Protein AF-0000000080199395 (afdb_homodimer)

Organism: NCBI:txid67003

Sequence (240 aa):
MKTNFYFTTREKTPEIRAFLQQAFVERMKSNNPFSQEVSFILMTLLYSGSNHPHLVLADMLLNMSAEERLATHNWWVYQNANELIQVSMSIAIASGKLAFPLFPGKQMDTQNRCLIEDAMMKTNFYFTTREKTPEIRAFLQQAFVERMKSNNPFSQEVSFILMTLLYSGSNHPHLVLADMLLNMSAEERLATHNWWVYQNANELIQVSMSIAIASGKLAFPLFPGKQMDTQNRCLIEDAM

Radius of gyration: 19.0 Å; Cα contacts (8 Å, |Δi|>4): 221; chains: 2; bounding box: 38×52×47 Å

Foldseek 3Di:
DPPPPPCPPPPCVVVVLVVVVVVQLVQCPDPHHDDQQVQLLNQLVRPPPDPCSVVVSVVCVVPHDPVRSQVVQQVVQLVQDDPVLVVLVVVLVVVVFQPHRQHHDPSCVVVSNVSSVVRD/DPPPPPVPDPVCVVVVLVVVVVVQLVQCPDPHHDDQVVQLLNQLVRPVPDPCSVVVSVCCVVPHDPQRSQVVQQVVQLVQDDPVLVVLVVVLVVVVFQPHHQHHDPSCVVVSNVSSVVRD

Solvent-accessible surface area (backbone atoms only —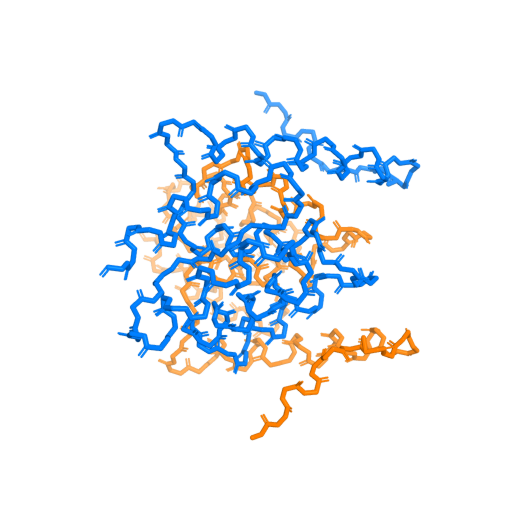 not comparable to full-atom values): 13895 Å² total; per-residue (Å²): 132,81,79,70,57,77,68,76,50,79,92,41,52,70,58,48,50,51,51,52,52,50,53,50,52,53,39,60,72,44,98,69,47,71,54,60,68,56,45,47,52,45,46,43,45,71,62,43,93,53,97,50,30,35,59,50,49,43,50,43,66,74,73,39,53,75,66,54,47,40,52,53,48,34,49,54,38,45,74,72,45,55,69,68,56,36,54,48,44,51,54,15,50,76,66,72,35,68,86,69,60,60,56,74,62,78,88,28,47,67,60,36,48,53,54,38,59,72,30,96,133,82,81,68,61,75,74,73,63,79,95,40,51,70,58,49,48,51,51,52,52,50,54,49,52,56,39,59,71,44,97,69,48,71,55,62,67,58,45,50,51,46,45,40,47,74,64,63,82,56,96,50,30,34,58,49,49,46,51,43,66,73,73,40,53,75,67,55,48,42,53,54,47,33,50,54,34,44,74,72,46,56,70,68,56,37,57,50,41,52,58,16,50,76,63,73,36,70,87,62,61,54,55,76,58,80,91,29,45,66,60,36,48,52,54,37,59,72,32,97

pLDDT: mean 82.47, std 14.99, range [23.72, 95.38]

Secondary structure (DSSP, 8-state):
-----S---STTHHHHHHHHHHHHHHHHHSSSPPPHHHHHHHHHHHH-SSS-HHHHHHHHHHHS-HHHHHHHHHHHHHHHS-HHHHHHHHHHHHTT---S----SGGGHHHHHHHHHHT-/-----S---GGGHHHHHHHHHHHHHHHHHSSSPPPHHHHHHHHHHHHS--S-HHHHHHHHHHH--HHHHHHHHHHHHHHHS-HH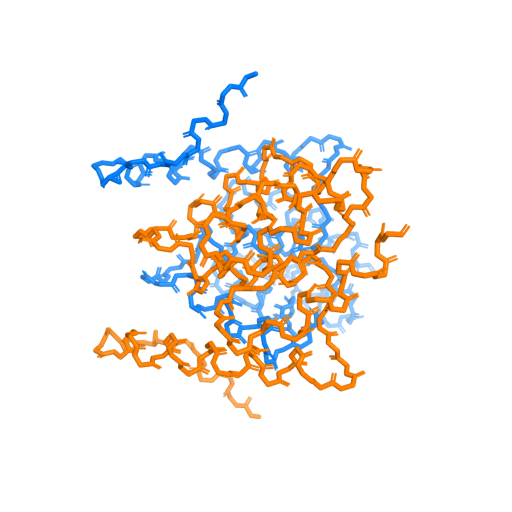HHHHHHHHHHTT---S----SGGGHHHHHHHHHHH-

Structure (mmCIF, N/CA/C/O backbone):
data_AF-0000000080199395-model_v1
#
loop_
_entity.id
_entity.type
_entity.pdbx_description
1 polymer 'Uncharacterized protein'
#
loop_
_atom_site.group_PDB
_atom_site.id
_atom_site.type_symbol
_atom_site.label_atom_id
_atom_site.label_alt_id
_atom_site.label_comp_id
_atom_site.label_asym_id
_atom_site.label_entity_id
_atom_site.label_seq_id
_atom_site.pdbx_PDB_ins_code
_atom_site.Cartn_x
_atom_site.Cartn_y
_atom_site.Cartn_z
_atom_site.occupancy
_atom_site.B_iso_or_equiv
_atom_site.auth_seq_id
_atom_site.auth_comp_id
_atom_site.auth_asym_id
_atom_site.auth_atom_id
_atom_site.pdbx_PDB_model_num
ATOM 1 N N . MET A 1 1 ? 5.234 -1.557 23.453 1 23.72 1 MET A N 1
ATOM 2 C CA . MET A 1 1 ? 6.266 -1.983 22.5 1 23.72 1 MET A CA 1
ATOM 3 C C . MET A 1 1 ? 6.609 -0.861 21.531 1 23.72 1 MET A C 1
ATOM 5 O O . MET A 1 1 ? 5.723 -0.29 20.891 1 23.72 1 MET A O 1
ATOM 9 N N . LYS A 1 2 ? 7.727 -0.125 21.688 1 32 2 LYS A N 1
ATOM 10 C CA . LYS A 1 2 ? 8.305 0.922 20.844 1 32 2 LYS A CA 1
ATOM 11 C C . LYS A 1 2 ? 8.32 0.504 19.375 1 32 2 LYS A C 1
ATOM 13 O O . LYS A 1 2 ? 8.859 -0.549 19.031 1 32 2 LYS A O 1
ATOM 18 N N . THR A 1 3 ? 7.434 0.83 18.578 1 33.72 3 THR A N 1
ATOM 19 C CA . THR A 1 3 ? 7.426 0.594 17.141 1 33.72 3 THR A CA 1
ATOM 20 C C . THR A 1 3 ? 8.781 0.946 16.531 1 33.72 3 THR A C 1
ATOM 22 O O . THR A 1 3 ? 9.164 2.117 16.5 1 33.72 3 THR A O 1
ATOM 25 N N . ASN A 1 4 ? 9.781 0.177 16.75 1 37.16 4 ASN A N 1
ATOM 26 C CA . ASN A 1 4 ? 11.125 0.172 16.172 1 37.16 4 ASN A CA 1
ATOM 27 C C . ASN A 1 4 ? 11.102 0.558 14.695 1 37.16 4 ASN A C 1
ATOM 29 O O . ASN A 1 4 ? 11.977 0.151 13.93 1 37.16 4 ASN A O 1
ATOM 33 N N . PHE A 1 5 ? 10.023 0.834 14.258 1 39.38 5 PHE A N 1
ATOM 34 C CA . PHE A 1 5 ? 9.922 0.679 12.812 1 39.38 5 PHE A CA 1
ATOM 35 C C . PHE A 1 5 ? 10.938 1.561 12.094 1 39.38 5 PHE A C 1
ATOM 37 O O . PHE A 1 5 ? 10.961 1.609 10.859 1 39.38 5 PHE A O 1
ATOM 44 N N . TYR A 1 6 ? 11.188 2.795 12.648 1 42.22 6 TYR A N 1
ATOM 45 C CA . TYR A 1 6 ? 11.883 3.539 11.602 1 42.22 6 TYR A CA 1
ATOM 46 C C . TYR A 1 6 ? 13.156 2.816 11.18 1 42.22 6 TYR A C 1
ATOM 48 O O . TYR A 1 6 ? 14.07 2.623 11.984 1 42.22 6 TYR A O 1
ATOM 56 N N . PHE A 1 7 ? 12.891 1.896 10.375 1 41.03 7 PHE A N 1
ATOM 57 C CA . PHE A 1 7 ? 13.961 1.118 9.766 1 41.03 7 PHE A CA 1
ATOM 58 C C . PHE A 1 7 ? 15.164 2.004 9.461 1 41.03 7 PHE A C 1
ATOM 60 O O . PHE A 1 7 ? 15.055 2.959 8.688 1 41.03 7 PHE A O 1
ATOM 67 N N . THR A 1 8 ? 15.883 2.477 10.344 1 42.28 8 THR A N 1
ATOM 68 C CA . THR A 1 8 ? 17.172 3.043 9.977 1 42.28 8 THR A CA 1
ATOM 69 C C . THR A 1 8 ? 17.938 2.096 9.055 1 42.28 8 THR A C 1
ATOM 71 O O . THR A 1 8 ? 19.172 2.164 8.969 1 42.28 8 THR A O 1
ATOM 74 N N . THR A 1 9 ? 17.484 1.226 8.367 1 42 9 THR A N 1
ATOM 75 C CA . THR A 1 9 ? 18.297 0.113 7.883 1 42 9 THR A CA 1
ATOM 76 C C . THR A 1 9 ? 19.125 0.535 6.676 1 42 9 THR A C 1
ATOM 78 O O . THR A 1 9 ? 18.625 0.536 5.547 1 42 9 THR A O 1
ATOM 81 N N . ARG A 1 10 ? 19.891 1.493 6.316 1 45.84 10 ARG A N 1
ATOM 82 C CA . ARG A 1 10 ? 20.516 1.305 5.016 1 45.84 10 ARG A CA 1
ATOM 83 C C . ARG A 1 10 ? 20.906 -0.154 4.801 1 45.84 10 ARG A C 1
ATOM 85 O O . ARG A 1 10 ? 20.719 -0.699 3.713 1 45.84 10 ARG A O 1
ATOM 92 N N . GLU A 1 11 ? 21.797 -0.815 5.699 1 52.16 11 GLU A N 1
ATOM 93 C CA . GLU A 1 11 ? 22.656 -1.981 5.504 1 52.16 11 GLU A CA 1
ATOM 94 C C . GLU A 1 11 ? 21.844 -3.275 5.566 1 52.16 11 GLU A C 1
ATOM 96 O O . GLU A 1 11 ? 22.281 -4.309 5.055 1 52.16 11 GLU A O 1
ATOM 101 N N . LYS A 1 12 ? 20.469 -3.174 5.84 1 66.56 12 LYS A N 1
ATOM 102 C CA . LYS A 1 12 ? 19.859 -4.48 6.062 1 66.56 12 LYS A CA 1
ATOM 103 C C . LYS A 1 12 ? 18.531 -4.602 5.32 1 66.56 12 LYS A C 1
ATOM 105 O O . LYS A 1 12 ? 17.609 -5.281 5.785 1 66.56 12 LYS A O 1
ATOM 110 N N . THR A 1 13 ? 18.562 -4.016 4.062 1 84.19 13 THR A N 1
ATOM 111 C CA . THR A 1 13 ? 17.328 -3.951 3.301 1 84.19 13 THR A CA 1
ATOM 112 C C . THR A 1 13 ? 16.938 -5.336 2.789 1 84.19 13 THR A C 1
ATOM 114 O O . THR A 1 13 ? 15.781 -5.75 2.93 1 84.19 13 THR A O 1
ATOM 117 N N . PRO A 1 14 ? 17.953 -6.121 2.281 1 85.56 14 PRO A N 1
ATOM 118 C CA . PRO A 1 14 ? 17.562 -7.457 1.83 1 85.56 14 PRO A CA 1
ATOM 119 C C . PRO A 1 14 ? 17.094 -8.352 2.977 1 85.56 14 PRO A C 1
ATOM 121 O O . PRO A 1 14 ? 16.172 -9.148 2.811 1 85.56 14 PRO A O 1
ATOM 124 N N . GLU A 1 15 ? 17.734 -8.219 4.059 1 89.19 15 GLU A N 1
ATOM 125 C CA . GLU A 1 15 ? 17.359 -9.016 5.223 1 89.19 15 GLU A CA 1
ATOM 126 C C . GLU A 1 15 ? 15.992 -8.617 5.758 1 89.19 15 GLU A C 1
ATOM 128 O O . GLU A 1 15 ? 15.188 -9.484 6.121 1 89.19 15 GLU A O 1
ATOM 133 N N . ILE A 1 16 ? 15.781 -7.359 5.773 1 91.25 16 ILE A N 1
ATOM 134 C CA . ILE A 1 16 ? 14.492 -6.867 6.246 1 91.25 16 ILE A CA 1
ATOM 135 C C . ILE A 1 16 ? 13.383 -7.332 5.305 1 91.25 16 ILE A C 1
ATOM 137 O O . ILE A 1 16 ? 12.328 -7.789 5.75 1 91.25 16 ILE A O 1
ATOM 141 N N . ARG A 1 17 ? 13.672 -7.227 4.129 1 92.38 17 ARG A N 1
ATOM 142 C CA . ARG A 1 17 ? 12.695 -7.676 3.145 1 92.38 17 ARG A CA 1
ATOM 143 C C . ARG A 1 17 ? 12.391 -9.164 3.312 1 92.38 17 ARG A C 1
ATOM 145 O O . ARG A 1 17 ? 11.227 -9.57 3.303 1 92.38 17 ARG A O 1
ATOM 152 N N . ALA A 1 18 ? 13.406 -9.953 3.461 1 91.25 18 ALA A N 1
ATOM 153 C CA . ALA A 1 18 ? 13.219 -11.391 3.639 1 91.25 18 ALA A CA 1
ATOM 154 C C . ALA A 1 18 ? 12.406 -11.688 4.891 1 91.25 18 ALA A C 1
ATOM 156 O O . ALA A 1 18 ? 11.539 -12.57 4.883 1 91.25 18 ALA A O 1
ATOM 157 N N . PHE A 1 19 ? 12.703 -10.969 5.844 1 93.38 19 PHE A N 1
ATOM 158 C CA . PHE A 1 19 ? 11.977 -11.125 7.098 1 93.38 19 PHE A CA 1
ATOM 159 C C . PHE A 1 19 ? 10.5 -10.805 6.918 1 93.38 19 PHE A C 1
ATOM 161 O O . PHE A 1 19 ? 9.633 -11.547 7.371 1 93.38 19 PHE A O 1
ATOM 168 N N . LEU A 1 20 ? 10.211 -9.742 6.273 1 94.19 20 LEU A N 1
ATOM 169 C CA . LEU A 1 20 ? 8.828 -9.328 6.047 1 94.19 20 LEU A CA 1
ATOM 170 C C . LEU A 1 20 ? 8.117 -10.305 5.117 1 94.19 20 LEU A C 1
ATOM 172 O O . LEU A 1 20 ? 6.934 -10.594 5.312 1 94.19 20 LEU A O 1
ATOM 176 N N . GLN A 1 21 ? 8.82 -10.828 4.121 1 92.75 21 GLN A N 1
ATOM 177 C CA . GLN A 1 21 ? 8.25 -11.844 3.238 1 92.75 21 GLN A CA 1
ATOM 178 C C . GLN A 1 21 ? 7.855 -13.094 4.02 1 92.75 21 GLN A C 1
ATOM 180 O O . GLN A 1 21 ? 6.773 -13.641 3.814 1 92.75 21 GLN A O 1
ATOM 185 N N . GLN A 1 22 ? 8.656 -13.469 4.926 1 92.69 22 GLN A N 1
ATOM 186 C CA . GLN A 1 22 ? 8.359 -14.641 5.75 1 92.69 22 GLN A CA 1
ATOM 187 C C . GLN A 1 22 ? 7.148 -14.383 6.645 1 92.69 22 GLN A C 1
ATOM 189 O O . GLN A 1 22 ? 6.281 -15.25 6.781 1 92.69 22 GLN A O 1
ATOM 194 N N . ALA A 1 23 ? 7.082 -13.266 7.203 1 93.62 23 ALA A N 1
ATOM 195 C CA . ALA A 1 23 ? 5.945 -12.898 8.047 1 93.62 23 ALA A CA 1
ATOM 196 C C . ALA A 1 23 ? 4.645 -12.906 7.246 1 93.62 23 ALA A C 1
ATOM 198 O O . ALA A 1 23 ? 3.607 -13.359 7.738 1 93.62 23 ALA A O 1
ATOM 199 N N . PHE A 1 24 ? 4.699 -12.445 6.047 1 93.44 24 PHE A N 1
ATOM 200 C CA . PHE A 1 24 ? 3.539 -12.422 5.164 1 93.44 24 PHE A CA 1
ATOM 201 C C . PHE A 1 24 ? 3.07 -13.836 4.848 1 93.44 24 PHE A C 1
ATOM 203 O O . PHE A 1 24 ? 1.879 -14.133 4.949 1 93.44 24 PHE A O 1
ATOM 210 N N . VAL A 1 25 ? 4.004 -14.656 4.504 1 92.19 25 VAL A N 1
ATOM 211 C CA . VAL A 1 25 ? 3.688 -16.047 4.172 1 92.19 25 VAL A CA 1
ATOM 212 C C . VAL A 1 25 ? 3.041 -16.719 5.375 1 92.19 25 VAL A C 1
ATOM 214 O O . VAL A 1 25 ? 2.02 -17.406 5.238 1 92.19 25 VAL A O 1
ATOM 217 N N . GLU A 1 26 ? 3.58 -16.547 6.48 1 92.12 26 GLU A N 1
ATOM 218 C CA . GLU A 1 26 ? 3.053 -17.156 7.695 1 92.12 26 GLU A CA 1
ATOM 219 C C . GLU A 1 26 ? 1.641 -16.672 7.996 1 92.12 26 GLU A C 1
ATOM 221 O O . GLU A 1 26 ? 0.77 -17.453 8.375 1 92.12 26 GLU A O 1
ATOM 226 N N . ARG A 1 27 ? 1.431 -15.414 7.773 1 92.5 27 ARG A N 1
ATOM 227 C CA . ARG A 1 27 ? 0.105 -14.836 7.984 1 92.5 27 ARG A CA 1
ATOM 228 C C . ARG A 1 27 ? -0.907 -15.43 7.008 1 92.5 27 ARG A C 1
ATOM 230 O O . ARG A 1 27 ? -2.041 -15.727 7.387 1 92.5 27 ARG A O 1
ATOM 237 N N . MET A 1 28 ? -0.526 -15.633 5.742 1 89.12 28 MET A N 1
ATOM 238 C CA . MET A 1 28 ? -1.435 -16.125 4.711 1 89.12 28 MET A CA 1
ATOM 239 C C . MET A 1 28 ? -1.762 -17.594 4.93 1 89.12 28 MET A C 1
ATOM 241 O O . MET A 1 28 ? -2.826 -18.062 4.523 1 89.12 28 MET A O 1
ATOM 245 N N . LYS A 1 29 ? -0.91 -18.281 5.613 1 88.06 29 LYS A N 1
ATOM 246 C CA . LYS A 1 29 ? -1.115 -19.688 5.906 1 88.06 29 LYS A CA 1
ATOM 247 C C . LYS A 1 29 ? -1.938 -19.875 7.176 1 88.06 29 LYS A C 1
ATOM 249 O O . LYS A 1 29 ? -2.438 -20.969 7.445 1 88.06 29 LYS A O 1
ATOM 254 N N . SER A 1 30 ? -2.068 -18.812 7.879 1 88.06 30 SER A N 1
ATOM 255 C CA . SER A 1 30 ? -2.793 -18.906 9.141 1 88.06 30 SER A CA 1
ATOM 256 C C . SER A 1 30 ? -4.301 -18.891 8.922 1 88.06 30 SER A C 1
ATOM 258 O O . SER A 1 30 ? -4.762 -18.828 7.777 1 88.06 30 SER A O 1
ATOM 260 N N . ASN A 1 31 ? -5.129 -18.922 10.086 1 89.56 31 ASN A N 1
ATOM 261 C CA . ASN A 1 31 ? -6.586 -18.953 10.031 1 89.56 31 ASN A CA 1
ATOM 262 C C . ASN A 1 31 ? -7.164 -17.547 9.875 1 89.56 31 ASN A C 1
ATOM 264 O O . ASN A 1 31 ? -8.383 -17.391 9.781 1 89.56 31 ASN A O 1
ATOM 268 N N . ASN A 1 32 ? -6.352 -16.594 9.844 1 89.31 32 ASN A N 1
ATOM 269 C CA . ASN A 1 32 ? -6.797 -15.211 9.703 1 89.31 32 ASN A CA 1
ATOM 270 C C . ASN A 1 32 ? -5.977 -14.461 8.656 1 89.31 32 ASN A C 1
ATOM 272 O O . ASN A 1 32 ? -5.227 -13.547 8.992 1 89.31 32 ASN A O 1
ATOM 276 N N . PRO A 1 33 ? -6.152 -14.844 7.453 1 88.81 33 PRO A N 1
ATOM 277 C CA . PRO A 1 33 ? -5.371 -14.188 6.402 1 88.81 33 PRO A CA 1
ATOM 278 C C . PRO A 1 33 ? -5.781 -12.734 6.18 1 88.81 33 PRO A C 1
ATOM 280 O O . PRO A 1 33 ? -6.82 -12.297 6.684 1 88.81 33 PRO A O 1
ATOM 283 N N . PHE A 1 34 ? -4.926 -11.977 5.477 1 90.56 34 PHE A N 1
ATOM 284 C CA . PHE A 1 34 ? -5.234 -10.594 5.125 1 90.56 34 PHE A CA 1
ATOM 285 C C . PHE A 1 34 ? -6.371 -10.531 4.109 1 90.56 34 PHE A C 1
ATOM 287 O O . PHE A 1 34 ? -6.605 -11.492 3.379 1 90.56 34 PHE A O 1
ATOM 294 N N . SER A 1 35 ? -7.027 -9.391 4.125 1 88 35 SER A N 1
ATOM 295 C CA . SER A 1 35 ? -7.996 -9.133 3.062 1 88 35 SER A CA 1
ATOM 296 C C . SER A 1 35 ? -7.328 -9.141 1.691 1 88 35 SER A C 1
ATOM 298 O O . SER A 1 35 ? -6.105 -9.023 1.591 1 88 35 SER A O 1
ATOM 300 N N . GLN A 1 36 ? -8.133 -9.188 0.634 1 86.31 36 GLN A N 1
ATOM 301 C CA . GLN A 1 36 ? -7.641 -9.211 -0.741 1 86.31 36 GLN A CA 1
ATOM 302 C C . GLN A 1 36 ? -6.82 -7.961 -1.053 1 86.31 36 GLN A C 1
ATOM 304 O O . GLN A 1 36 ? -5.738 -8.055 -1.635 1 86.31 36 GLN A O 1
ATOM 309 N N . GLU A 1 37 ? -7.273 -6.848 -0.624 1 89 37 GLU A N 1
ATOM 310 C CA . GLU A 1 37 ? -6.613 -5.582 -0.929 1 89 37 GLU A CA 1
ATOM 311 C C . GLU A 1 37 ? -5.27 -5.473 -0.217 1 89 37 GLU A C 1
ATOM 313 O O . GLU A 1 37 ? -4.266 -5.094 -0.827 1 89 37 GLU A O 1
ATOM 318 N N . VAL A 1 38 ? -5.266 -5.914 1.017 1 91.69 38 VAL A N 1
ATOM 319 C CA . VAL A 1 38 ? -4.02 -5.852 1.769 1 91.69 38 VAL A CA 1
ATOM 320 C C . VAL A 1 38 ? -3.02 -6.855 1.197 1 91.69 38 VAL A C 1
ATOM 322 O O . VAL A 1 38 ? -1.827 -6.559 1.086 1 91.69 38 VAL A O 1
ATOM 325 N N . SER A 1 39 ? -3.535 -7.996 0.824 1 91.81 39 SER A N 1
ATOM 326 C CA . SER A 1 39 ? -2.682 -9 0.195 1 91.81 39 SER A CA 1
ATOM 327 C C . SER A 1 39 ? -2.066 -8.469 -1.097 1 91.81 39 SER A C 1
ATOM 329 O O . SER A 1 39 ? -0.861 -8.609 -1.317 1 91.81 39 SER A O 1
ATOM 331 N N . PHE A 1 40 ? -2.891 -7.871 -1.915 1 91.44 40 PHE A N 1
ATOM 332 C CA . PHE A 1 40 ? -2.43 -7.266 -3.16 1 91.44 40 PHE A CA 1
ATOM 333 C C . PHE A 1 40 ? -1.331 -6.242 -2.891 1 91.44 40 PHE A C 1
ATOM 335 O O . PHE A 1 40 ? -0.285 -6.262 -3.541 1 91.44 40 PHE A O 1
ATOM 342 N N . ILE A 1 41 ? -1.479 -5.398 -1.943 1 95.06 41 ILE A N 1
ATOM 343 C CA . ILE A 1 41 ? -0.537 -4.34 -1.605 1 95.06 41 ILE A CA 1
ATOM 344 C C . ILE A 1 41 ? 0.784 -4.949 -1.143 1 95.06 41 ILE A C 1
ATOM 346 O O . ILE A 1 41 ? 1.849 -4.609 -1.666 1 95.06 41 ILE A O 1
ATOM 350 N N . LEU A 1 42 ? 0.743 -5.895 -0.252 1 94.5 42 LEU A N 1
ATOM 351 C CA . LEU A 1 42 ? 1.941 -6.504 0.312 1 94.5 42 LEU A CA 1
ATOM 352 C C . LEU A 1 42 ? 2.709 -7.281 -0.752 1 94.5 42 LEU A C 1
ATOM 354 O O . LEU A 1 42 ? 3.941 -7.242 -0.789 1 94.5 42 LEU A O 1
ATOM 358 N N . MET A 1 43 ? 2.025 -7.906 -1.613 1 92.31 43 MET A N 1
ATOM 359 C CA . MET A 1 43 ? 2.674 -8.625 -2.705 1 92.31 43 MET A CA 1
ATOM 360 C C . MET A 1 43 ? 3.424 -7.668 -3.621 1 92.31 43 MET A C 1
ATOM 362 O O . MET A 1 43 ? 4.562 -7.934 -4.012 1 92.31 43 MET A O 1
ATOM 366 N N . THR A 1 44 ? 2.809 -6.566 -3.9 1 92.06 44 THR A N 1
ATOM 367 C CA . THR A 1 44 ? 3.432 -5.566 -4.762 1 92.06 44 THR A CA 1
ATOM 368 C C . THR A 1 44 ? 4.664 -4.969 -4.094 1 92.06 44 THR A C 1
ATOM 370 O O . THR A 1 44 ? 5.699 -4.785 -4.738 1 92.06 44 THR A O 1
ATOM 373 N N . LEU A 1 45 ? 4.641 -4.781 -2.828 1 93.94 45 LEU A N 1
ATOM 374 C CA . LEU A 1 45 ? 5.727 -4.145 -2.09 1 93.94 45 LEU A CA 1
ATOM 375 C C . LEU A 1 45 ? 6.91 -5.094 -1.935 1 93.94 45 LEU A C 1
ATOM 377 O O . LEU A 1 45 ? 8.062 -4.676 -2.029 1 93.94 45 LEU A O 1
ATOM 381 N N . LEU A 1 46 ? 6.652 -6.32 -1.759 1 92.06 46 LEU A N 1
ATOM 382 C CA . LEU A 1 46 ? 7.676 -7.238 -1.271 1 92.06 46 LEU A CA 1
ATOM 383 C C . LEU A 1 46 ? 8.203 -8.117 -2.402 1 92.06 46 LEU A C 1
ATOM 385 O O . LEU A 1 46 ? 9.289 -8.688 -2.293 1 92.06 46 LEU A O 1
ATOM 389 N N . TYR A 1 47 ? 7.457 -8.227 -3.459 1 87.19 47 TYR A N 1
ATOM 390 C CA . TYR A 1 47 ? 7.828 -9.234 -4.445 1 87.19 47 TYR A CA 1
ATOM 391 C C . TYR A 1 47 ? 7.922 -8.625 -5.84 1 87.19 47 TYR A C 1
ATOM 393 O O . TYR A 1 47 ? 8.281 -9.312 -6.801 1 87.19 47 TYR A O 1
ATOM 401 N N . SER A 1 48 ? 7.695 -7.336 -5.746 1 80.25 48 SER A N 1
ATOM 402 C CA . SER A 1 48 ? 7.82 -6.742 -7.074 1 80.25 48 SER A CA 1
ATOM 403 C C . SER A 1 48 ? 9.266 -6.789 -7.562 1 80.25 48 SER A C 1
ATOM 405 O O . SER A 1 48 ? 10.203 -6.703 -6.762 1 80.25 48 SER A O 1
ATOM 407 N N . GLY A 1 49 ? 9.594 -7.207 -8.789 1 77.19 49 GLY A N 1
ATOM 408 C CA . GLY A 1 49 ? 10.914 -7.152 -9.398 1 77.19 49 GLY A CA 1
ATOM 409 C C . GLY A 1 49 ? 11.367 -5.738 -9.711 1 77.19 49 GLY A C 1
ATOM 410 O O . GLY A 1 49 ? 12.445 -5.539 -10.273 1 77.19 49 GLY A O 1
ATOM 411 N N . SER A 1 50 ? 10.672 -4.777 -9.164 1 81.81 50 SER A N 1
ATOM 412 C CA . SER A 1 50 ? 10.977 -3.381 -9.453 1 81.81 50 SER A CA 1
ATOM 413 C C . SER A 1 50 ? 11.961 -2.809 -8.438 1 81.81 50 SER A C 1
ATOM 415 O O . SER A 1 50 ? 11.898 -3.137 -7.246 1 81.81 50 SER A O 1
ATOM 417 N N . ASN A 1 51 ? 12.727 -1.817 -8.914 1 85.06 51 ASN A N 1
ATOM 418 C CA . ASN A 1 51 ? 13.625 -1.084 -8.023 1 85.06 51 ASN A CA 1
ATOM 419 C C . ASN A 1 51 ? 12.867 -0.038 -7.207 1 85.06 51 ASN A C 1
ATOM 421 O O . ASN A 1 51 ? 13.398 0.483 -6.219 1 85.06 51 ASN A O 1
ATOM 425 N N . HIS A 1 52 ? 11.641 0.255 -7.617 1 88.81 52 HIS A N 1
ATOM 426 C CA . HIS A 1 52 ? 10.836 1.273 -6.949 1 88.81 52 HIS A CA 1
ATOM 427 C C . HIS A 1 52 ? 9.398 0.797 -6.746 1 88.81 52 HIS A C 1
ATOM 429 O O . HIS A 1 52 ? 8.453 1.431 -7.223 1 88.81 52 HIS A O 1
ATOM 435 N N . PRO A 1 53 ? 9.258 -0.211 -5.957 1 90.69 53 PRO A N 1
ATOM 436 C CA . PRO A 1 53 ? 7.922 -0.789 -5.793 1 90.69 53 PRO A CA 1
ATOM 437 C C . PRO A 1 53 ? 6.918 0.204 -5.215 1 90.69 53 PRO A C 1
ATOM 439 O O . PRO A 1 53 ? 5.723 0.125 -5.516 1 90.69 53 PRO A O 1
ATOM 442 N N . HIS A 1 54 ? 7.434 1.152 -4.48 1 92.56 54 HIS A N 1
ATOM 443 C CA . HIS A 1 54 ? 6.547 2.145 -3.881 1 92.56 54 HIS A CA 1
ATOM 444 C C . HIS A 1 54 ? 5.938 3.051 -4.945 1 92.56 54 HIS A C 1
ATOM 446 O O . HIS A 1 54 ? 4.773 3.439 -4.844 1 92.56 54 HIS A O 1
ATOM 452 N N . LEU A 1 55 ? 6.641 3.342 -6.023 1 92.69 55 LEU A N 1
ATOM 453 C CA . LEU A 1 55 ? 6.098 4.168 -7.098 1 92.69 55 LEU A CA 1
ATOM 454 C C . LEU A 1 55 ? 5.141 3.365 -7.973 1 92.69 55 LEU A C 1
ATOM 456 O O . LEU A 1 55 ? 4.117 3.885 -8.422 1 92.69 55 LEU A O 1
ATOM 460 N N . VAL A 1 56 ? 5.434 2.123 -8.141 1 90.44 56 VAL A N 1
ATOM 461 C CA . VAL A 1 56 ? 4.562 1.234 -8.898 1 90.44 56 VAL A CA 1
ATOM 462 C C . VAL A 1 56 ? 3.215 1.104 -8.203 1 90.44 56 VAL A C 1
ATOM 464 O O . VAL A 1 56 ? 2.166 1.308 -8.812 1 90.44 56 VAL A O 1
ATOM 467 N N . LEU A 1 57 ? 3.316 0.853 -6.988 1 94.31 57 LEU A N 1
ATOM 468 C CA . LEU A 1 57 ? 2.084 0.689 -6.223 1 94.31 57 LEU A CA 1
ATOM 469 C C . LEU A 1 57 ? 1.292 1.992 -6.184 1 94.31 57 LEU A C 1
ATOM 471 O O . LEU A 1 57 ? 0.07 1.985 -6.348 1 94.31 57 LEU A O 1
ATOM 475 N N . ALA A 1 58 ? 1.947 3.078 -5.961 1 94.94 58 ALA A N 1
ATOM 476 C CA . ALA A 1 58 ? 1.268 4.371 -5.941 1 94.94 58 ALA A CA 1
ATOM 477 C C . ALA A 1 58 ? 0.553 4.633 -7.262 1 94.94 58 ALA A C 1
ATOM 479 O O . ALA A 1 58 ? -0.605 5.059 -7.277 1 94.94 58 ALA A O 1
ATOM 480 N N . ASP A 1 59 ? 1.221 4.348 -8.344 1 93 59 ASP A N 1
ATOM 481 C CA . ASP A 1 59 ? 0.632 4.531 -9.664 1 93 59 ASP A CA 1
ATOM 482 C C . ASP A 1 59 ? -0.608 3.658 -9.844 1 93 59 ASP A C 1
ATOM 484 O O . ASP A 1 59 ? -1.642 4.129 -10.32 1 93 59 ASP A O 1
ATOM 488 N N . MET A 1 60 ? -0.557 2.51 -9.375 1 92.94 60 MET A N 1
ATOM 489 C CA . MET A 1 60 ? -1.677 1.583 -9.5 1 92.94 60 MET A CA 1
ATOM 490 C C . MET A 1 60 ? -2.865 2.053 -8.664 1 92.94 60 MET A C 1
ATOM 492 O O . MET A 1 60 ? -4.008 2.012 -9.125 1 92.94 60 MET A O 1
ATOM 496 N N . LEU A 1 61 ? -2.609 2.48 -7.508 1 94.75 61 LEU A N 1
ATOM 497 C CA . LEU A 1 61 ? -3.668 2.926 -6.605 1 94.75 61 LEU A CA 1
ATOM 498 C C . LEU A 1 61 ? -4.34 4.184 -7.141 1 94.75 61 LEU A C 1
ATOM 500 O O . LEU A 1 61 ? -5.547 4.375 -6.961 1 94.75 61 LEU A O 1
ATOM 504 N N . LEU A 1 62 ? -3.545 4.973 -7.828 1 94.19 62 LEU A N 1
ATOM 505 C CA . LEU A 1 62 ? -4.051 6.246 -8.32 1 94.19 62 LEU A CA 1
ATOM 506 C C . LEU A 1 62 ? -4.855 6.055 -9.602 1 94.19 62 LEU A C 1
ATOM 508 O O . LEU A 1 62 ? -5.836 6.766 -9.836 1 94.19 62 LEU A O 1
ATOM 512 N N . ASN A 1 63 ? -4.504 5.07 -10.352 1 92.56 63 ASN A N 1
ATOM 513 C CA . ASN A 1 63 ? -4.965 5.102 -11.734 1 92.56 63 ASN A CA 1
ATOM 514 C C . ASN A 1 63 ? -5.777 3.857 -12.086 1 92.56 63 ASN A C 1
ATOM 516 O O . ASN A 1 63 ? -6.348 3.768 -13.172 1 92.56 63 ASN A O 1
ATOM 520 N N . MET A 1 64 ? -5.828 2.924 -11.172 1 91.62 64 MET A N 1
ATOM 521 C CA . MET A 1 64 ? -6.559 1.691 -11.461 1 91.62 64 MET A CA 1
ATOM 522 C C . MET A 1 64 ? -7.633 1.441 -10.406 1 91.62 64 MET A C 1
ATOM 524 O O . MET A 1 64 ? -7.441 1.744 -9.234 1 91.62 64 MET A O 1
ATOM 528 N N . SER A 1 65 ? -8.68 0.841 -10.906 1 90.25 65 SER A N 1
ATOM 529 C CA . SER A 1 65 ? -9.68 0.333 -9.969 1 90.25 65 SER A CA 1
ATOM 530 C C . SER A 1 65 ? -9.156 -0.884 -9.211 1 90.25 65 SER A C 1
ATOM 532 O O . SER A 1 65 ? -8.148 -1.475 -9.602 1 90.25 65 SER A O 1
ATOM 534 N N . ALA A 1 66 ? -9.906 -1.226 -8.156 1 87.38 66 ALA A N 1
ATOM 535 C CA . ALA A 1 66 ? -9.508 -2.395 -7.375 1 87.38 66 ALA A CA 1
ATOM 536 C C . ALA A 1 66 ? -9.508 -3.654 -8.234 1 87.38 66 ALA A C 1
ATOM 538 O O . ALA A 1 66 ? -8.617 -4.496 -8.117 1 87.38 66 ALA A O 1
ATOM 539 N N . GLU A 1 67 ? -10.477 -3.723 -9.109 1 86.75 67 GLU A N 1
ATOM 540 C CA . GLU A 1 67 ? -10.609 -4.887 -9.977 1 86.75 67 GLU A CA 1
ATOM 541 C C . GLU A 1 67 ? -9.453 -4.961 -10.977 1 86.75 67 GLU A C 1
ATOM 543 O O . GLU A 1 67 ? -8.891 -6.031 -11.203 1 86.75 67 GLU A O 1
ATOM 548 N N . GLU A 1 68 ? -9.102 -3.844 -11.547 1 88.75 68 GLU A N 1
ATOM 549 C CA . GLU A 1 68 ? -8.008 -3.785 -12.516 1 88.75 68 GLU A CA 1
ATOM 550 C C . GLU A 1 68 ? -6.672 -4.125 -11.852 1 88.75 68 GLU A C 1
ATOM 552 O O . GLU A 1 68 ? -5.836 -4.809 -12.445 1 88.75 68 GLU A O 1
ATOM 557 N N . ARG A 1 69 ? -6.469 -3.641 -10.68 1 88.06 69 ARG A N 1
ATOM 558 C CA . ARG A 1 69 ? -5.238 -3.928 -9.953 1 88.06 69 ARG A CA 1
ATOM 559 C C . ARG A 1 69 ? -5.086 -5.426 -9.703 1 88.06 69 ARG A C 1
ATOM 561 O O . ARG A 1 69 ? -4.023 -5.996 -9.953 1 88.06 69 ARG A O 1
ATOM 568 N N . LEU A 1 70 ? -6.113 -6.031 -9.305 1 87.19 70 LEU A N 1
ATOM 569 C CA . LEU A 1 70 ? -6.086 -7.461 -9.016 1 87.19 70 LEU A CA 1
ATOM 570 C C . LEU A 1 70 ? -5.805 -8.266 -10.281 1 87.19 70 LEU A C 1
ATOM 572 O O . LEU A 1 70 ? -4.984 -9.18 -10.273 1 87.19 70 LEU A O 1
ATOM 576 N N . ALA A 1 71 ? -6.488 -7.859 -11.297 1 86.19 71 ALA A N 1
ATOM 577 C CA . ALA A 1 71 ? -6.281 -8.539 -12.57 1 86.19 71 ALA A CA 1
ATOM 578 C C . ALA A 1 71 ? -4.836 -8.414 -13.039 1 86.19 71 ALA A C 1
ATOM 580 O O . ALA A 1 71 ? -4.227 -9.398 -13.469 1 86.19 71 ALA A O 1
ATOM 581 N N . THR A 1 72 ? -4.352 -7.223 -12.969 1 85.31 72 THR A N 1
ATOM 582 C CA . THR A 1 72 ? -2.975 -6.953 -13.367 1 85.31 72 THR A CA 1
ATOM 583 C C . THR A 1 72 ? -1.999 -7.77 -12.523 1 85.31 72 THR A C 1
ATOM 585 O O . THR A 1 72 ? -1.056 -8.359 -13.055 1 85.31 72 THR A O 1
ATOM 588 N N . HIS A 1 73 ? -2.221 -7.762 -11.305 1 84.81 73 HIS A N 1
ATOM 589 C CA . HIS A 1 73 ? -1.369 -8.531 -10.406 1 84.81 73 HIS A CA 1
ATOM 590 C C . HIS A 1 73 ? -1.442 -10.023 -10.711 1 84.81 73 HIS A C 1
ATOM 592 O O . HIS A 1 73 ? -0.414 -10.703 -10.766 1 84.81 73 HIS A O 1
ATOM 598 N N . ASN A 1 74 ? -2.604 -10.555 -10.867 1 87.44 74 ASN A N 1
ATOM 599 C CA . ASN A 1 74 ? -2.76 -11.977 -11.172 1 87.44 74 ASN A CA 1
ATOM 600 C C . ASN A 1 74 ? -2.037 -12.352 -12.461 1 87.44 74 ASN A C 1
ATOM 602 O O . ASN A 1 74 ? -1.42 -13.414 -12.547 1 87.44 74 ASN A O 1
ATOM 606 N N . TRP A 1 75 ? -2.076 -11.43 -13.336 1 84.31 75 TRP A N 1
ATOM 607 C CA . TRP A 1 75 ? -1.368 -11.648 -14.594 1 84.31 75 TRP A CA 1
ATOM 608 C C . TRP A 1 75 ? 0.137 -11.734 -14.359 1 84.31 75 TRP A C 1
ATOM 610 O O . TRP A 1 75 ? 0.812 -12.594 -14.93 1 84.31 75 TRP A O 1
ATOM 620 N N . TRP A 1 76 ? 0.544 -10.914 -13.602 1 82.31 76 TRP A N 1
ATOM 621 C CA . TRP A 1 76 ? 1.968 -10.914 -13.281 1 82.31 76 TRP A CA 1
ATOM 622 C C . TRP A 1 76 ? 2.369 -12.211 -12.594 1 82.31 76 TRP A C 1
ATOM 624 O O . TRP A 1 76 ? 3.408 -12.797 -12.906 1 82.31 76 TRP A O 1
ATOM 634 N N . VAL A 1 77 ? 1.616 -12.672 -11.719 1 83.5 77 VAL A N 1
ATOM 635 C CA . VAL A 1 77 ? 1.896 -13.922 -11.016 1 83.5 77 VAL A CA 1
ATOM 636 C C . VAL A 1 77 ? 1.841 -15.094 -11.992 1 83.5 77 VAL A C 1
ATOM 638 O O . VAL A 1 77 ? 2.703 -15.977 -11.969 1 83.5 77 VAL A O 1
ATOM 641 N N . TYR A 1 78 ? 0.861 -15.07 -12.812 1 82.06 78 TYR A N 1
ATOM 642 C CA . TYR A 1 78 ? 0.708 -16.078 -13.844 1 82.06 78 TYR A CA 1
ATOM 643 C C . TYR A 1 78 ? 1.982 -16.219 -14.672 1 82.06 78 TYR A C 1
ATOM 645 O O . TYR A 1 78 ? 2.471 -17.328 -14.891 1 82.06 78 TYR A O 1
ATOM 653 N N . GLN A 1 79 ? 2.512 -15.133 -15.016 1 83.06 79 GLN A N 1
ATOM 654 C CA . GLN A 1 79 ? 3.684 -15.125 -15.883 1 83.06 79 GLN A CA 1
ATOM 655 C C . GLN A 1 79 ? 4.895 -15.734 -15.188 1 83.06 79 GLN A C 1
ATOM 657 O O . GLN A 1 79 ? 5.789 -16.266 -15.844 1 83.06 79 GLN A O 1
ATOM 662 N N . ASN A 1 80 ? 4.875 -15.742 -13.875 1 79.38 80 ASN A N 1
ATOM 663 C CA . ASN A 1 80 ? 6.039 -16.188 -13.109 1 79.38 80 ASN A CA 1
ATOM 664 C C . ASN A 1 80 ? 5.754 -17.484 -12.359 1 79.38 80 ASN A C 1
ATOM 666 O O . ASN A 1 80 ? 6.598 -17.953 -11.594 1 79.38 80 ASN A O 1
ATOM 670 N N . ALA A 1 81 ? 4.598 -17.984 -12.539 1 82.94 81 ALA A N 1
ATOM 671 C CA . ALA A 1 81 ? 4.184 -19.188 -11.844 1 82.94 81 ALA A CA 1
ATOM 672 C C . ALA A 1 81 ? 4.645 -20.438 -12.594 1 82.94 81 ALA A C 1
ATOM 674 O O . ALA A 1 81 ? 5.051 -20.359 -13.758 1 82.94 81 ALA A O 1
ATOM 675 N N . ASN A 1 82 ? 4.633 -21.5 -11.852 1 85.62 82 ASN A N 1
ATOM 676 C CA . ASN A 1 82 ? 4.902 -22.781 -12.508 1 85.62 82 ASN A CA 1
ATOM 677 C C . ASN A 1 82 ? 3.746 -23.188 -13.414 1 85.62 82 ASN A C 1
ATOM 679 O O . ASN A 1 82 ? 2.67 -22.594 -13.375 1 85.62 82 ASN A O 1
ATOM 683 N N . GLU A 1 83 ? 3.912 -24.219 -14.117 1 88.19 83 GLU A N 1
ATOM 684 C CA . GLU A 1 83 ? 2.979 -24.656 -15.156 1 88.19 83 GLU A CA 1
ATOM 685 C C . GLU A 1 83 ? 1.641 -25.078 -14.555 1 88.19 83 GLU A C 1
ATOM 687 O O . GLU A 1 83 ? 0.583 -24.781 -15.117 1 88.19 83 GLU A O 1
ATOM 692 N N . LEU A 1 84 ? 1.632 -25.656 -13.477 1 85.88 84 LEU A N 1
ATOM 693 C CA . LEU A 1 84 ? 0.404 -26.125 -12.852 1 85.88 84 LEU A CA 1
ATOM 694 C C . LEU A 1 84 ? -0.501 -24.953 -12.484 1 85.88 84 LEU A C 1
ATOM 696 O O . LEU A 1 84 ? -1.704 -24.984 -12.75 1 85.88 84 LEU A O 1
ATOM 700 N N . ILE A 1 85 ? 0.039 -23.969 -11.914 1 86.19 85 ILE A N 1
ATOM 701 C CA . ILE A 1 85 ? -0.695 -22.766 -11.547 1 86.19 85 ILE A CA 1
ATOM 702 C C . ILE A 1 85 ? -1.204 -22.062 -12.797 1 86.19 85 ILE A C 1
ATOM 704 O O . ILE A 1 85 ? -2.346 -21.594 -12.836 1 86.19 85 ILE A O 1
ATOM 708 N N . GLN A 1 86 ? -0.401 -22.031 -13.82 1 88.75 86 GLN A N 1
ATOM 709 C CA . GLN A 1 86 ? -0.807 -21.391 -15.062 1 88.75 86 GLN A CA 1
ATOM 710 C C . GLN A 1 86 ? -2.027 -22.078 -15.672 1 88.75 86 GLN A C 1
ATOM 712 O O . GLN A 1 86 ? -2.99 -21.422 -16.062 1 88.75 86 GLN A O 1
ATOM 717 N N . VAL A 1 87 ? -2.033 -23.344 -15.719 1 88.25 87 VAL A N 1
ATOM 718 C CA . VAL A 1 87 ? -3.137 -24.109 -16.281 1 88.25 87 VAL A CA 1
ATOM 719 C C . VAL A 1 87 ? -4.395 -23.891 -15.445 1 88.25 87 VAL A C 1
ATOM 721 O O . VAL A 1 87 ? -5.457 -23.578 -15.977 1 88.25 87 VAL A O 1
ATOM 724 N N . SER A 1 88 ? -4.277 -24.047 -14.164 1 87 88 SER A N 1
ATOM 725 C CA . SER A 1 88 ? -5.422 -23.891 -13.273 1 87 88 SER A CA 1
ATOM 726 C C . SER A 1 88 ? -6.004 -22.484 -13.375 1 87 88 SER A C 1
ATOM 728 O O . SER A 1 88 ? -7.223 -22.312 -13.406 1 87 88 SER A O 1
ATOM 730 N N . MET A 1 89 ? -5.105 -21.516 -13.43 1 87.75 89 MET A N 1
ATOM 731 C CA . MET A 1 89 ? -5.527 -20.125 -13.555 1 87.75 89 MET A CA 1
ATOM 732 C C . MET A 1 89 ? -6.27 -19.891 -14.867 1 87.75 89 MET A C 1
ATOM 734 O O . MET A 1 89 ? -7.285 -19.203 -14.898 1 87.75 89 MET A O 1
ATOM 738 N N . SER A 1 90 ? -5.777 -20.438 -15.938 1 87.44 90 SER A N 1
ATOM 739 C CA . SER A 1 90 ? -6.418 -20.297 -17.234 1 87.44 90 SER A CA 1
ATOM 740 C C . SER A 1 90 ? -7.848 -20.828 -17.219 1 87.44 90 SER A C 1
ATOM 742 O O . SER A 1 90 ? -8.758 -20.188 -17.766 1 87.44 90 SER A O 1
ATOM 744 N N . ILE A 1 91 ? -8.055 -21.891 -16.578 1 87.25 91 ILE A N 1
ATOM 745 C CA . ILE A 1 91 ? -9.383 -22.469 -16.438 1 87.25 91 ILE A CA 1
ATOM 746 C C . ILE A 1 91 ? -10.273 -21.547 -15.617 1 87.25 91 ILE A C 1
ATOM 748 O O . ILE A 1 91 ? -11.414 -21.266 -16 1 87.25 91 ILE A O 1
ATOM 752 N N . ALA A 1 92 ? -9.695 -21.109 -14.508 1 86.88 92 ALA A N 1
ATOM 753 C CA . ALA A 1 92 ? -10.453 -20.234 -13.617 1 86.88 92 ALA A CA 1
ATOM 754 C C . ALA A 1 92 ? -10.805 -18.922 -14.32 1 86.88 92 ALA A C 1
ATOM 756 O O . ALA A 1 92 ? -11.906 -18.391 -14.148 1 86.88 92 ALA A O 1
ATOM 757 N N . ILE A 1 93 ? -9.945 -18.344 -15.164 1 81.31 93 ILE A N 1
ATOM 758 C CA . ILE A 1 93 ? -10.164 -17.125 -15.914 1 81.31 93 ILE A CA 1
ATOM 759 C C . ILE A 1 93 ? -11.211 -17.359 -17 1 81.31 93 ILE A C 1
ATOM 761 O O . ILE A 1 93 ? -12.133 -16.562 -17.172 1 81.31 93 ILE A O 1
ATOM 765 N N . ALA A 1 94 ? -11.117 -18.344 -17.688 1 82.5 94 ALA A N 1
ATOM 766 C CA . ALA A 1 94 ? -12.055 -18.688 -18.766 1 82.5 94 ALA A CA 1
ATOM 767 C C . ALA A 1 94 ? -13.477 -18.812 -18.219 1 82.5 94 ALA A C 1
ATOM 769 O O . ALA A 1 94 ? -14.445 -18.484 -18.922 1 82.5 94 ALA A O 1
ATOM 770 N N . SER A 1 95 ? -13.469 -19.172 -17.047 1 82.12 95 SER A N 1
ATOM 771 C CA . SER A 1 95 ? -14.789 -19.312 -16.422 1 82.12 95 SER A CA 1
ATOM 772 C C . SER A 1 95 ? -15.273 -17.984 -15.844 1 82.12 95 SER A C 1
ATOM 774 O O . SER A 1 95 ? -16.359 -17.922 -15.258 1 82.12 95 SER A O 1
ATOM 776 N N . GLY A 1 96 ? -14.398 -16.906 -15.812 1 76.5 96 GLY A N 1
ATOM 777 C CA . GLY A 1 96 ? -14.75 -15.578 -15.344 1 76.5 96 GLY A CA 1
ATOM 778 C C . GLY A 1 96 ? -14.867 -15.484 -13.836 1 76.5 96 GLY A C 1
ATOM 779 O O . GLY A 1 96 ? -15.539 -14.594 -13.312 1 76.5 96 GLY A O 1
ATOM 780 N N . LYS A 1 97 ? -14.141 -16.422 -13.094 1 75.31 97 LYS A N 1
ATOM 781 C CA . LYS A 1 97 ? -14.508 -16.547 -11.68 1 75.31 97 LYS A CA 1
ATOM 782 C C . LYS A 1 97 ? -13.328 -16.203 -10.773 1 75.31 97 LYS A C 1
ATOM 784 O O . LYS A 1 97 ? -13.484 -16.125 -9.555 1 75.31 97 LYS A O 1
ATOM 789 N N . LEU A 1 98 ? -12.133 -15.906 -11.266 1 80.44 98 LEU A N 1
ATOM 790 C CA . LEU A 1 98 ? -11.047 -15.68 -10.312 1 80.44 98 LEU A CA 1
ATOM 791 C C . LEU A 1 98 ? -11.188 -14.32 -9.641 1 80.44 98 LEU A C 1
ATOM 793 O O . LEU A 1 98 ? -11.023 -13.281 -10.289 1 80.44 98 LEU A O 1
ATOM 797 N N . ALA A 1 99 ? -11.609 -14.273 -8.258 1 76.25 99 ALA A N 1
ATOM 798 C CA . ALA A 1 99 ? -11.875 -13.07 -7.484 1 76.25 99 ALA A CA 1
ATOM 799 C C . ALA A 1 99 ? -10.781 -12.82 -6.453 1 76.25 99 ALA A C 1
ATOM 801 O O . ALA A 1 99 ? -10.82 -11.836 -5.715 1 76.25 99 ALA A O 1
ATOM 802 N N . PHE A 1 100 ? -9.539 -13.578 -6.477 1 79.12 100 PHE A N 1
ATOM 803 C CA . PHE A 1 100 ? -8.555 -13.438 -5.414 1 79.12 100 PHE A CA 1
ATOM 804 C C . PHE A 1 100 ? -7.184 -13.109 -5.988 1 79.12 100 PHE A C 1
ATOM 806 O O . PHE A 1 100 ? -6.82 -13.594 -7.062 1 79.12 100 PHE A O 1
ATOM 813 N N . PRO A 1 101 ? -6.465 -12.234 -5.234 1 88.25 101 PRO A N 1
ATOM 814 C CA . PRO A 1 101 ? -5.074 -12.094 -5.688 1 88.25 101 PRO A CA 1
ATOM 815 C C . PRO A 1 101 ? -4.258 -13.367 -5.484 1 88.25 101 PRO A C 1
ATOM 817 O O . PRO A 1 101 ? -4.367 -14.016 -4.441 1 88.25 101 PRO A O 1
ATOM 820 N N . LEU A 1 102 ? -3.502 -13.727 -6.453 1 90.19 102 LEU A N 1
ATOM 821 C CA . LEU A 1 102 ? -2.531 -14.812 -6.363 1 90.19 102 LEU A CA 1
ATOM 822 C C . LEU A 1 102 ? -1.232 -14.328 -5.727 1 90.19 102 LEU A C 1
ATOM 824 O O . LEU A 1 102 ? -0.94 -13.125 -5.738 1 90.19 102 LEU A O 1
ATOM 828 N N . PHE A 1 103 ? -0.485 -15.328 -5.141 1 86.19 103 PHE A N 1
ATOM 829 C CA . PHE A 1 103 ? 0.718 -15 -4.383 1 86.19 103 PHE A CA 1
ATOM 830 C C . PHE A 1 103 ? 1.969 -15.414 -5.152 1 86.19 103 PHE A C 1
ATOM 832 O O . PHE A 1 103 ? 1.989 -16.469 -5.797 1 86.19 103 PHE A O 1
ATOM 839 N N . PRO A 1 104 ? 3.002 -14.477 -5.055 1 79.75 104 PRO A N 1
ATOM 840 C CA . PRO A 1 104 ? 4.25 -14.852 -5.723 1 79.75 104 PRO A CA 1
ATOM 841 C C . PRO A 1 104 ? 5.07 -15.859 -4.918 1 79.75 104 PRO A C 1
ATOM 843 O O . PRO A 1 104 ? 4.961 -15.914 -3.691 1 79.75 104 PRO A O 1
ATOM 846 N N . GLY A 1 105 ? 6 -16.562 -5.688 1 78.44 105 GLY A N 1
ATOM 847 C CA . GLY A 1 105 ? 6.945 -17.484 -5.066 1 78.44 105 GLY A CA 1
ATOM 848 C C . GLY A 1 105 ? 6.43 -18.906 -4.988 1 78.44 105 GLY A C 1
ATOM 849 O O . GLY A 1 105 ? 5.242 -19.125 -4.734 1 78.44 105 GLY A O 1
ATOM 850 N N . LYS A 1 106 ? 7.34 -19.797 -5.016 1 83.38 106 LYS A N 1
ATOM 851 C CA . LYS A 1 106 ? 7.008 -21.219 -5.051 1 83.38 106 LYS A CA 1
ATOM 852 C C . LYS A 1 106 ? 6.414 -21.672 -3.719 1 83.38 106 LYS A C 1
ATOM 854 O O . LYS A 1 106 ? 5.598 -22.594 -3.682 1 83.38 106 LYS A O 1
ATOM 859 N N . GLN A 1 107 ? 6.738 -20.938 -2.756 1 83.88 107 GLN A N 1
ATOM 860 C CA . GLN A 1 107 ? 6.27 -21.312 -1.424 1 83.88 107 GLN A CA 1
ATOM 861 C C . GLN A 1 107 ? 4.773 -21.062 -1.276 1 83.88 107 GLN A C 1
ATOM 863 O O . GLN A 1 107 ? 4.141 -21.562 -0.345 1 83.88 107 GLN A O 1
ATOM 868 N N . MET A 1 108 ? 4.18 -20.297 -2.207 1 86.56 108 MET A N 1
ATOM 869 C CA . MET A 1 108 ? 2.77 -19.938 -2.1 1 86.56 108 MET A CA 1
ATOM 870 C C . MET A 1 108 ? 1.938 -20.688 -3.145 1 86.56 108 MET A C 1
ATOM 872 O O . MET A 1 108 ? 0.756 -20.391 -3.324 1 86.56 108 MET A O 1
ATOM 876 N N . ASP A 1 109 ? 2.496 -21.703 -3.754 1 86.56 109 ASP A N 1
ATOM 877 C CA . ASP A 1 109 ? 1.821 -22.453 -4.812 1 86.56 109 ASP A CA 1
ATOM 878 C C . ASP A 1 109 ? 0.596 -23.188 -4.273 1 86.56 109 ASP A C 1
ATOM 880 O O . ASP A 1 109 ? -0.442 -23.25 -4.938 1 86.56 109 ASP A O 1
ATOM 884 N N . THR A 1 110 ? 0.764 -23.734 -3.137 1 85.94 110 THR A N 1
ATOM 885 C CA . THR A 1 110 ? -0.358 -24.453 -2.543 1 85.94 110 THR A CA 1
ATOM 886 C C . THR A 1 110 ? -1.52 -23.5 -2.262 1 85.94 110 THR A C 1
ATOM 888 O O . THR A 1 110 ? -2.67 -23.812 -2.576 1 85.94 110 THR A O 1
ATOM 891 N N . GLN A 1 111 ? -1.227 -22.391 -1.759 1 85.94 111 GLN A N 1
ATOM 892 C CA . GLN A 1 111 ? -2.254 -21.391 -1.5 1 85.94 111 GLN A CA 1
ATOM 893 C C . GLN A 1 111 ? -2.912 -20.938 -2.797 1 85.94 111 GLN A C 1
ATOM 895 O O . GLN A 1 111 ? -4.133 -20.781 -2.859 1 85.94 111 GLN A O 1
ATOM 900 N N . ASN A 1 112 ? -2.15 -20.672 -3.82 1 90.19 112 ASN A N 1
ATOM 901 C CA . ASN A 1 112 ? -2.684 -20.281 -5.121 1 90.19 112 ASN A CA 1
ATOM 902 C C . ASN A 1 112 ? -3.631 -21.328 -5.684 1 90.19 112 ASN A C 1
ATOM 904 O O . ASN A 1 112 ? -4.711 -21 -6.176 1 90.19 112 ASN A O 1
ATOM 908 N N . ARG A 1 113 ? -3.23 -22.547 -5.527 1 88.06 113 ARG A N 1
ATOM 909 C CA . ARG A 1 113 ? -4.066 -23.625 -6.035 1 88.06 113 ARG A CA 1
ATOM 910 C C . ARG A 1 113 ? -5.41 -23.672 -5.312 1 88.06 113 ARG A C 1
ATOM 912 O O . ARG A 1 113 ? -6.457 -23.812 -5.941 1 88.06 113 ARG A O 1
ATOM 919 N N . CYS A 1 114 ? -5.352 -23.531 -4.02 1 87.62 114 CYS A N 1
ATOM 920 C CA . CYS A 1 114 ? -6.59 -23.516 -3.246 1 87.62 114 CYS A CA 1
ATOM 921 C C . CYS A 1 114 ? -7.492 -22.375 -3.693 1 87.62 114 CYS A C 1
ATOM 923 O O . CYS A 1 114 ? -8.695 -22.562 -3.895 1 87.62 114 CYS A O 1
ATOM 925 N N . LEU A 1 115 ? -6.977 -21.25 -3.896 1 86.56 115 LEU A N 1
ATOM 926 C CA . LEU A 1 115 ? -7.734 -20.078 -4.324 1 86.56 115 LEU A CA 1
ATOM 927 C C . LEU A 1 115 ? -8.359 -20.297 -5.695 1 86.56 115 LEU A C 1
ATOM 929 O O . LEU A 1 115 ? -9.516 -19.938 -5.93 1 86.56 115 LEU A O 1
ATOM 933 N N . ILE A 1 116 ? -7.582 -20.859 -6.559 1 89 116 ILE A N 1
ATOM 934 C CA . ILE A 1 116 ? -8.039 -21.094 -7.926 1 89 116 ILE A CA 1
ATOM 935 C C . ILE A 1 116 ? -9.141 -22.156 -7.93 1 89 116 ILE A C 1
ATOM 937 O O . ILE A 1 116 ? -10.141 -22.016 -8.633 1 89 116 ILE A O 1
ATOM 941 N N . GLU A 1 117 ? -8.977 -23.172 -7.176 1 87.38 117 GLU A N 1
ATOM 942 C CA . GLU A 1 117 ? -9.977 -24.234 -7.078 1 87.38 117 GLU A CA 1
ATOM 943 C C . GLU A 1 117 ? -11.281 -23.703 -6.492 1 87.38 117 GLU A C 1
ATOM 945 O O . GLU A 1 117 ? -12.367 -24.062 -6.953 1 87.38 117 GLU A O 1
ATOM 950 N N . ASP A 1 118 ? -11.211 -22.844 -5.547 1 86.31 118 ASP A N 1
ATOM 951 C CA . ASP A 1 118 ? -12.391 -22.219 -4.949 1 86.31 118 ASP A CA 1
ATOM 952 C C . ASP A 1 118 ? -13.125 -21.344 -5.961 1 86.31 118 ASP A C 1
ATOM 954 O O . ASP A 1 118 ? -14.336 -21.141 -5.844 1 86.31 118 ASP A O 1
ATOM 958 N N . ALA A 1 119 ? -12.445 -20.828 -6.898 1 82.44 119 ALA A N 1
ATOM 959 C CA . ALA A 1 119 ? -13.016 -19.922 -7.891 1 82.44 119 ALA A CA 1
ATOM 960 C C . ALA A 1 119 ? -13.617 -20.703 -9.062 1 82.44 119 ALA A C 1
ATOM 962 O O . ALA A 1 119 ? -14.203 -20.109 -9.969 1 82.44 119 ALA A O 1
ATOM 963 N N . MET A 1 120 ? -13.414 -21.953 -9.141 1 79.44 120 MET A N 1
ATOM 964 C CA . MET A 1 120 ? -13.969 -22.797 -10.195 1 79.44 120 MET A CA 1
ATOM 965 C C . MET A 1 120 ? -15.359 -23.297 -9.82 1 79.44 120 MET A C 1
ATOM 967 O O . MET A 1 120 ? -16.219 -23.438 -10.68 1 79.44 120 MET A O 1
ATOM 971 N N . MET B 1 1 ? -5.789 0.417 -23.656 1 24 1 MET B N 1
ATOM 972 C CA . MET B 1 1 ? -4.727 1.296 -23.188 1 24 1 MET B CA 1
ATOM 973 C C . MET B 1 1 ? -3.662 0.504 -22.438 1 24 1 MET B C 1
ATOM 975 O O . MET B 1 1 ? -3.975 -0.219 -21.484 1 24 1 MET B O 1
ATOM 979 N N . LYS B 1 2 ? -2.492 0.152 -23.016 1 32.22 2 LYS B N 1
ATOM 980 C CA . LYS B 1 2 ? -1.318 -0.555 -22.516 1 32.22 2 LYS B CA 1
ATOM 981 C C . LYS B 1 2 ? -0.84 0.048 -21.188 1 32.22 2 LYS B C 1
ATOM 983 O O . LYS B 1 2 ? -0.554 1.245 -21.125 1 32.22 2 LYS B O 1
ATOM 988 N N . THR B 1 3 ? -1.195 -0.338 -20.094 1 33.56 3 THR B N 1
ATOM 989 C CA . THR B 1 3 ? -0.659 0.086 -18.812 1 33.56 3 THR B CA 1
ATOM 990 C C . THR B 1 3 ? 0.867 0.094 -18.828 1 33.56 3 THR B C 1
ATOM 992 O O . THR B 1 3 ? 1.497 -0.965 -18.875 1 33.56 3 THR B O 1
ATOM 995 N N . ASN B 1 4 ? 1.495 0.97 -19.547 1 36.53 4 ASN B N 1
ATOM 996 C CA . ASN B 1 4 ? 2.906 1.329 -19.656 1 36.53 4 ASN B CA 1
ATOM 997 C C . ASN B 1 4 ? 3.602 1.282 -18.297 1 36.53 4 ASN B C 1
ATOM 999 O O . ASN B 1 4 ? 4.664 1.88 -18.125 1 36.53 4 ASN B O 1
ATOM 1003 N N . PHE B 1 5 ? 2.912 1.122 -17.328 1 39.53 5 PHE B N 1
ATOM 1004 C CA . PHE B 1 5 ? 3.465 1.686 -16.094 1 39.53 5 PHE B CA 1
ATOM 1005 C C . PHE B 1 5 ? 4.738 0.95 -15.688 1 39.53 5 PHE B C 1
ATOM 1007 O O . PHE B 1 5 ? 5.203 1.085 -14.555 1 39.53 5 PHE B O 1
ATOM 1014 N N . TYR B 1 6 ? 4.977 -0.238 -16.266 1 41.62 6 TYR B N 1
ATOM 1015 C CA . TYR B 1 6 ? 6.207 -0.665 -15.609 1 41.62 6 TYR B CA 1
ATOM 1016 C C . TYR B 1 6 ? 7.301 0.385 -15.766 1 41.62 6 TYR B C 1
ATOM 1018 O O . TYR B 1 6 ? 7.688 0.729 -16.891 1 41.62 6 TYR B O 1
ATOM 1026 N N . PHE B 1 7 ? 7.273 1.324 -14.891 1 41.16 7 PHE B N 1
ATOM 1027 C CA . PHE B 1 7 ? 8.25 2.4 -14.789 1 41.16 7 PHE B CA 1
ATOM 1028 C C . PHE B 1 7 ? 9.656 1.891 -15.102 1 41.16 7 PHE B C 1
ATOM 1030 O O . PHE B 1 7 ? 10.188 1.051 -14.375 1 41.16 7 PHE B O 1
ATOM 1037 N N . THR B 1 8 ? 9.977 1.424 -16.125 1 40.28 8 THR B N 1
ATOM 1038 C CA . THR B 1 8 ? 11.375 1.134 -16.406 1 40.28 8 THR B CA 1
ATOM 1039 C C . THR B 1 8 ? 12.266 2.287 -15.945 1 40.28 8 THR B C 1
ATOM 1041 O O . THR B 1 8 ? 13.492 2.221 -16.078 1 40.28 8 THR B O 1
ATOM 1044 N N . THR B 1 9 ? 12.078 3.586 -15.945 1 39.38 9 THR B N 1
ATOM 1045 C CA . THR B 1 9 ? 13.031 4.684 -16.109 1 39.38 9 THR B CA 1
ATOM 1046 C C . THR B 1 9 ? 13.789 4.934 -14.812 1 39.38 9 THR B C 1
ATOM 1048 O O . THR B 1 9 ? 13.203 5.336 -13.805 1 39.38 9 THR B O 1
ATOM 1051 N N . ARG B 1 10 ? 14.867 4.391 -14.445 1 45.44 10 ARG B N 1
ATOM 1052 C CA . ARG B 1 10 ? 15.82 4.824 -13.422 1 45.44 10 ARG B CA 1
ATOM 1053 C C . ARG B 1 10 ? 15.781 6.336 -13.25 1 45.44 10 ARG B C 1
ATOM 1055 O O . ARG B 1 10 ? 15.812 6.836 -12.125 1 45.44 10 ARG B O 1
ATOM 1062 N N . GLU B 1 11 ? 16.031 7.203 -14.422 1 51.88 11 GLU B N 1
ATOM 1063 C CA . GLU B 1 11 ? 16.438 8.602 -14.461 1 51.88 11 GLU B CA 1
ATOM 1064 C C . GLU B 1 11 ? 15.289 9.531 -14.078 1 51.88 11 GLU B C 1
ATOM 1066 O O . GLU B 1 11 ? 15.5 10.711 -13.805 1 51.88 11 GLU B O 1
ATOM 1071 N N . LYS B 1 12 ? 14.047 8.875 -13.695 1 67.81 12 LYS B N 1
ATOM 1072 C CA . LYS B 1 12 ? 12.961 9.844 -13.57 1 67.81 12 LYS B CA 1
ATOM 1073 C C . LYS B 1 12 ? 12.141 9.594 -12.305 1 67.81 12 LYS B C 1
ATOM 1075 O O . LYS B 1 12 ? 10.969 9.953 -12.234 1 67.81 12 LYS B O 1
ATOM 1080 N N . THR B 1 13 ? 12.898 9.156 -11.273 1 84.31 13 THR B N 1
ATOM 1081 C CA . THR B 1 13 ? 12.195 8.773 -10.055 1 84.31 13 THR B CA 1
ATOM 1082 C C . THR B 1 13 ? 11.664 10 -9.328 1 84.31 13 THR B C 1
ATOM 1084 O O . THR B 1 13 ? 10.492 10.031 -8.93 1 84.31 13 THR B O 1
ATOM 1087 N N . PRO B 1 14 ? 12.531 11.055 -9.219 1 85.56 14 PRO B N 1
ATOM 1088 C CA . PRO B 1 14 ? 11.977 12.234 -8.547 1 85.56 14 PRO B CA 1
ATOM 1089 C C . PRO B 1 14 ? 10.828 12.875 -9.32 1 85.56 14 PRO B C 1
ATOM 1091 O O . PRO B 1 14 ? 9.867 13.359 -8.719 1 85.56 14 PRO B O 1
ATOM 1094 N N . GLU B 1 15 ? 10.961 12.867 -10.586 1 89 15 GLU B N 1
ATOM 1095 C CA . GLU B 1 15 ? 9.906 13.438 -11.422 1 89 15 GLU B CA 1
ATOM 1096 C C . GLU B 1 15 ? 8.633 12.602 -11.352 1 89 15 GLU B C 1
ATOM 1098 O O . GLU B 1 15 ? 7.531 13.148 -11.273 1 89 15 GLU B O 1
ATOM 1103 N N . ILE B 1 16 ? 8.812 11.344 -11.359 1 91.06 16 ILE B N 1
ATOM 1104 C CA . ILE B 1 16 ? 7.66 10.453 -11.273 1 91.06 16 ILE B CA 1
ATOM 1105 C C . ILE B 1 16 ? 6.977 10.617 -9.914 1 91.06 16 ILE B C 1
ATOM 1107 O O . ILE B 1 16 ? 5.746 10.695 -9.844 1 91.06 16 ILE B O 1
ATOM 1111 N N . ARG B 1 17 ? 7.738 10.695 -8.984 1 92.38 17 ARG B N 1
ATOM 1112 C CA . ARG B 1 17 ? 7.184 10.891 -7.648 1 92.38 17 ARG B CA 1
ATOM 1113 C C . ARG B 1 17 ? 6.402 12.195 -7.562 1 92.38 17 ARG B C 1
ATOM 1115 O O . ARG B 1 17 ? 5.293 12.227 -7.027 1 92.38 17 ARG B O 1
ATOM 1122 N N . ALA B 1 18 ? 6.973 13.258 -8.062 1 91.12 18 ALA B N 1
ATOM 1123 C CA . ALA B 1 18 ? 6.301 14.555 -8.047 1 91.12 18 ALA B CA 1
ATOM 1124 C C . ALA B 1 18 ? 4.984 14.508 -8.812 1 91.12 18 ALA B C 1
ATOM 1126 O O . ALA B 1 18 ? 3.982 15.078 -8.375 1 91.12 18 ALA B O 1
ATOM 1127 N N . PHE B 1 19 ? 5.039 13.828 -9.859 1 93.38 19 PHE B N 1
ATOM 1128 C CA . PHE B 1 19 ? 3.842 13.672 -10.68 1 93.38 19 PHE B CA 1
ATOM 1129 C C . PHE B 1 19 ? 2.756 12.93 -9.914 1 93.38 19 PHE B C 1
ATOM 1131 O O . PHE B 1 19 ? 1.597 13.344 -9.898 1 93.38 19 PHE B O 1
ATOM 1138 N N . LEU B 1 20 ? 3.096 11.898 -9.266 1 94.12 20 LEU B N 1
ATOM 1139 C CA . LEU B 1 20 ? 2.143 11.102 -8.5 1 94.12 20 LEU B CA 1
ATOM 1140 C C . LEU B 1 20 ? 1.632 11.883 -7.289 1 94.12 20 LEU B C 1
ATOM 1142 O O . LEU B 1 20 ? 0.454 11.781 -6.938 1 94.12 20 LEU B O 1
ATOM 1146 N N . GLN B 1 21 ? 2.5 12.672 -6.664 1 92.69 21 GLN B N 1
ATOM 1147 C CA . GLN B 1 21 ? 2.082 13.523 -5.555 1 92.69 21 GLN B CA 1
ATOM 1148 C C . GLN B 1 21 ? 1.036 14.539 -6.008 1 92.69 21 GLN B C 1
ATOM 1150 O O . GLN B 1 21 ? 0.032 14.75 -5.32 1 92.69 21 GLN B O 1
ATOM 1155 N N . GLN B 1 22 ? 1.223 15.086 -7.137 1 92.69 22 GLN B N 1
ATOM 1156 C CA . GLN B 1 22 ? 0.261 16.047 -7.6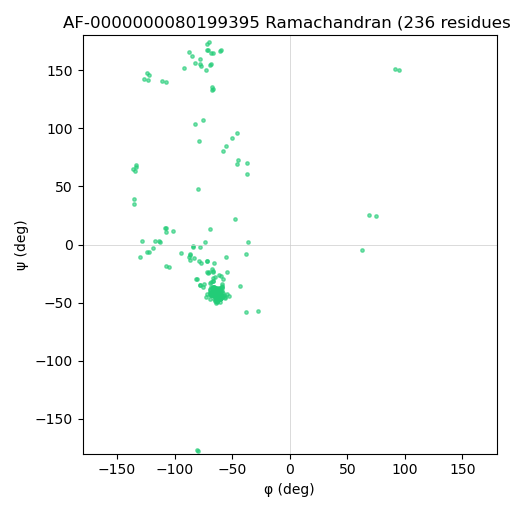72 1 92.69 22 GLN B CA 1
ATOM 1157 C C . GLN B 1 22 ? -1.073 15.367 -7.977 1 92.69 22 GLN B C 1
ATOM 1159 O O . GLN B 1 22 ? -2.135 15.906 -7.66 1 92.69 22 GLN B O 1
ATOM 1164 N N . ALA B 1 23 ? -1.027 14.234 -8.531 1 93.75 23 ALA B N 1
ATOM 1165 C CA . ALA B 1 23 ? -2.242 13.484 -8.836 1 93.75 23 ALA B CA 1
ATOM 1166 C C . ALA B 1 23 ? -3.012 13.141 -7.562 1 93.75 23 ALA B C 1
ATOM 1168 O O . ALA B 1 23 ? -4.242 13.227 -7.531 1 93.75 23 ALA B O 1
ATOM 1169 N N . PHE B 1 24 ? -2.318 12.82 -6.547 1 93.44 24 PHE B N 1
ATOM 1170 C CA . PHE B 1 24 ? -2.92 12.5 -5.258 1 93.44 24 PHE B CA 1
ATOM 1171 C C . PHE B 1 24 ? -3.629 13.719 -4.676 1 93.44 24 PHE B C 1
ATOM 1173 O O . PHE B 1 24 ? -4.781 13.633 -4.25 1 93.44 24 PHE B O 1
ATOM 1180 N N . VAL B 1 25 ? -2.938 14.828 -4.699 1 92.31 25 VAL B N 1
ATOM 1181 C CA . VAL B 1 25 ? -3.494 16.062 -4.168 1 92.31 25 VAL B CA 1
ATOM 1182 C C . VAL B 1 25 ? -4.766 16.422 -4.93 1 92.31 25 VAL B C 1
ATOM 1184 O O . VAL B 1 25 ? -5.789 16.75 -4.324 1 92.31 25 VAL B O 1
ATOM 1187 N N . GLU B 1 26 ? -4.719 16.344 -6.168 1 92.69 26 GLU B N 1
ATOM 1188 C CA . GLU B 1 26 ? -5.871 16.688 -6.992 1 92.69 26 GLU B CA 1
ATOM 1189 C C . GLU B 1 26 ? -7.051 15.758 -6.695 1 92.69 26 GLU B C 1
ATOM 1191 O O . GLU B 1 26 ? -8.195 16.219 -6.605 1 92.69 26 GLU B O 1
ATOM 1196 N N . ARG B 1 27 ? -6.746 14.523 -6.484 1 93.19 27 ARG B N 1
ATOM 1197 C CA . ARG B 1 27 ? -7.793 13.555 -6.152 1 93.19 27 ARG B CA 1
ATOM 1198 C C . ARG B 1 27 ? -8.406 13.867 -4.793 1 93.19 27 ARG B C 1
ATOM 1200 O O . ARG B 1 27 ? -9.625 13.789 -4.625 1 93.19 27 ARG B O 1
ATOM 1207 N N . MET B 1 28 ? -7.629 14.25 -3.816 1 89.75 28 MET B N 1
ATOM 1208 C CA . MET B 1 28 ? -8.109 14.508 -2.461 1 89.75 28 MET B CA 1
ATOM 1209 C C . MET B 1 28 ? -8.938 15.789 -2.408 1 89.75 28 MET B C 1
ATOM 1211 O O . MET B 1 28 ? -9.82 15.922 -1.564 1 89.75 28 MET B O 1
ATOM 1215 N N . LYS B 1 29 ? -8.688 16.656 -3.326 1 88.56 29 LYS B N 1
ATOM 1216 C CA . LYS B 1 29 ? -9.422 17.922 -3.383 1 88.56 29 LYS B CA 1
ATOM 1217 C C . LYS B 1 29 ? -10.711 17.766 -4.184 1 88.56 29 LYS B C 1
ATOM 1219 O O . LYS B 1 29 ? -11.57 18.656 -4.156 1 88.56 29 LYS B O 1
ATOM 1224 N N . SER B 1 30 ? -10.82 16.672 -4.82 1 89.12 30 SER B N 1
ATOM 1225 C CA . SER B 1 30 ? -11.992 16.453 -5.652 1 89.12 30 SER B CA 1
ATOM 1226 C C . SER B 1 30 ? -13.188 16 -4.816 1 89.12 30 SER B C 1
ATOM 1228 O O . SER B 1 30 ? -13.086 15.891 -3.592 1 89.12 30 SER B O 1
ATOM 1230 N N . ASN B 1 31 ? -14.383 15.688 -5.539 1 90.31 31 ASN B N 1
ATOM 1231 C CA . ASN B 1 31 ? -15.617 15.266 -4.875 1 90.31 31 ASN B CA 1
ATOM 1232 C C . ASN B 1 31 ? -15.609 13.766 -4.594 1 90.31 31 ASN B C 1
ATOM 1234 O O . ASN B 1 31 ? -16.562 13.234 -4.023 1 90.31 31 ASN B O 1
ATOM 1238 N N . ASN B 1 32 ? -14.625 13.117 -4.977 1 89.88 32 ASN B N 1
ATOM 1239 C CA . ASN B 1 32 ? -14.516 11.68 -4.766 1 89.88 32 ASN B CA 1
ATOM 1240 C C . ASN B 1 32 ? -13.141 11.297 -4.23 1 89.88 32 ASN B C 1
ATOM 1242 O O . ASN B 1 32 ? -12.367 10.617 -4.914 1 89.88 32 ASN B O 1
ATOM 1246 N N . PRO B 1 33 ? -12.875 11.711 -3.045 1 88.88 33 PRO B N 1
ATOM 1247 C CA . PRO B 1 33 ? -11.562 11.398 -2.473 1 88.88 33 PRO B CA 1
ATOM 1248 C C . PRO B 1 33 ? -11.367 9.914 -2.209 1 88.88 33 PRO B C 1
ATOM 1250 O O . PRO B 1 33 ? -12.328 9.141 -2.268 1 88.88 33 PRO B O 1
ATOM 1253 N N . PHE B 1 34 ? -10.117 9.484 -1.982 1 89.81 34 PHE B N 1
ATOM 1254 C CA . PHE B 1 34 ? -9.805 8.102 -1.632 1 89.81 34 PHE B CA 1
ATOM 1255 C C . PHE B 1 34 ? -10.32 7.77 -0.236 1 89.81 34 PHE B C 1
ATOM 1257 O O . PHE B 1 34 ? -10.5 8.664 0.593 1 89.81 34 PHE B O 1
ATOM 1264 N N . SER B 1 35 ? -10.555 6.484 -0.055 1 86.81 35 SER B N 1
ATOM 1265 C CA . SER B 1 35 ? -10.859 6.02 1.295 1 86.81 35 SER B CA 1
ATOM 1266 C C . SER B 1 35 ? -9.711 6.324 2.254 1 86.81 35 SER B C 1
ATOM 1268 O O . SER B 1 35 ? -8.594 6.602 1.821 1 86.81 35 SER B O 1
ATOM 1270 N N . GLN B 1 36 ? -9.953 6.191 3.564 1 85.25 36 GLN B N 1
ATOM 1271 C CA . GLN B 1 36 ? -8.953 6.469 4.594 1 85.25 36 GLN B CA 1
ATOM 1272 C C . GLN B 1 36 ? -7.742 5.551 4.449 1 85.25 36 GLN B C 1
ATOM 1274 O O . GLN B 1 36 ? -6.602 6.004 4.527 1 85.25 36 GLN B O 1
ATOM 1279 N N . GLU B 1 37 ? -8.008 4.312 4.156 1 87.94 37 GLU B N 1
ATOM 1280 C CA . GLU B 1 37 ? -6.93 3.328 4.062 1 87.94 37 GLU B CA 1
ATOM 1281 C C . GLU B 1 37 ? -6.051 3.582 2.844 1 87.94 37 GLU B C 1
ATOM 1283 O O . GLU B 1 37 ? -4.824 3.574 2.943 1 87.94 37 GLU B O 1
ATOM 1288 N N . VAL B 1 38 ? -6.691 3.9 1.766 1 90.56 38 VAL B N 1
ATOM 1289 C CA . VAL B 1 38 ? -5.93 4.164 0.55 1 90.56 38 VAL B CA 1
ATOM 1290 C C . VAL B 1 38 ? -5.141 5.465 0.708 1 90.56 38 VAL B C 1
ATOM 1292 O O . VAL B 1 38 ? -3.988 5.555 0.278 1 90.56 38 VAL B O 1
ATOM 1295 N N . SER B 1 39 ? -5.746 6.422 1.35 1 90.62 39 SER B N 1
ATOM 1296 C CA . SER B 1 39 ? -5.062 7.68 1.619 1 90.62 39 SER B CA 1
ATOM 1297 C C . SER B 1 39 ? -3.824 7.461 2.482 1 90.62 39 SER B C 1
ATOM 1299 O O . SER B 1 39 ? -2.744 7.965 2.168 1 90.62 39 SER B O 1
ATOM 1301 N N . PHE B 1 40 ? -3.994 6.699 3.52 1 89.94 40 PHE B N 1
ATOM 1302 C CA . PHE B 1 40 ? -2.879 6.355 4.395 1 89.94 40 PHE B CA 1
ATOM 1303 C C . PHE B 1 40 ? -1.756 5.695 3.604 1 89.94 40 PHE B C 1
ATOM 1305 O O . PHE B 1 40 ? -0.591 6.078 3.732 1 89.94 40 PHE B O 1
ATOM 1312 N N . ILE B 1 41 ? -2.064 4.789 2.781 1 94.31 41 ILE B N 1
ATOM 1313 C CA . ILE B 1 41 ? -1.091 4.031 2.004 1 94.31 41 ILE B CA 1
ATOM 1314 C C . ILE B 1 41 ? -0.339 4.969 1.063 1 94.31 41 ILE B C 1
ATOM 1316 O O . ILE B 1 41 ? 0.895 4.992 1.054 1 94.31 41 ILE B O 1
ATOM 1320 N N . LEU B 1 42 ? -1.021 5.793 0.348 1 94 42 LEU B N 1
ATOM 1321 C CA . LEU B 1 42 ? -0.417 6.691 -0.629 1 94 42 LEU B CA 1
ATOM 1322 C C . LEU B 1 42 ? 0.463 7.73 0.059 1 94 42 LEU B C 1
ATOM 1324 O O . LEU B 1 42 ? 1.543 8.062 -0.436 1 94 42 LEU B O 1
ATOM 1328 N N . MET B 1 43 ? 0.071 8.18 1.182 1 92.19 43 MET B N 1
ATOM 1329 C CA . MET B 1 43 ? 0.876 9.133 1.947 1 92.19 43 MET B CA 1
ATOM 1330 C C . MET B 1 43 ? 2.189 8.492 2.389 1 92.19 43 MET B C 1
ATOM 1332 O O . MET B 1 43 ? 3.25 9.109 2.277 1 92.19 43 MET B O 1
ATOM 1336 N N . THR B 1 44 ? 2.104 7.273 2.816 1 91.88 44 THR B N 1
ATOM 1337 C CA . THR B 1 44 ? 3.303 6.566 3.254 1 91.88 44 THR B CA 1
ATOM 1338 C C . THR B 1 44 ? 4.246 6.328 2.078 1 91.88 44 THR B C 1
ATOM 1340 O O . THR B 1 44 ? 5.461 6.508 2.203 1 91.88 44 THR B O 1
ATOM 1343 N N . LEU B 1 45 ? 3.732 6.07 0.94 1 93.88 45 LEU B N 1
ATOM 1344 C CA . LEU B 1 45 ? 4.527 5.75 -0.239 1 93.88 45 LEU B CA 1
ATOM 1345 C C . LEU B 1 45 ? 5.191 7 -0.806 1 93.88 45 LEU B C 1
ATOM 1347 O O . LEU B 1 45 ? 6.344 6.949 -1.246 1 93.88 45 LEU B O 1
ATOM 1351 N N . LEU B 1 46 ? 4.539 8.102 -0.717 1 92.5 46 LEU B N 1
ATOM 1352 C CA . LEU B 1 46 ? 4.93 9.25 -1.521 1 92.5 46 LEU B CA 1
ATOM 1353 C C . LEU B 1 46 ? 5.59 10.32 -0.656 1 92.5 46 LEU B C 1
ATOM 1355 O O . LEU B 1 46 ? 6.312 11.18 -1.166 1 92.5 46 LEU B O 1
ATOM 1359 N N . TYR B 1 47 ? 5.371 10.242 0.739 1 88.25 47 TYR B N 1
ATOM 1360 C CA . TYR B 1 47 ? 5.777 11.383 1.548 1 88.25 47 TYR B CA 1
ATOM 1361 C C . TYR B 1 47 ? 6.617 10.938 2.74 1 88.25 47 TYR B C 1
ATOM 1363 O O . TYR B 1 47 ? 7.105 11.766 3.508 1 88.25 47 TYR B O 1
ATOM 1371 N N . SER B 1 48 ? 6.809 9.633 3.172 1 80.56 48 SER B N 1
ATOM 1372 C CA . SER B 1 48 ? 7.465 9.125 4.375 1 80.56 48 SER B CA 1
ATOM 1373 C C . SER B 1 48 ? 8.891 9.648 4.48 1 80.56 48 SER B C 1
ATOM 1375 O O . SER B 1 48 ? 9.445 9.742 5.582 1 80.56 48 SER B O 1
ATOM 1377 N N . GLY B 1 49 ? 9.57 10.234 3.67 1 77.75 49 GLY B N 1
ATOM 1378 C CA . GLY B 1 49 ? 10.969 10.633 3.709 1 77.75 49 GLY B CA 1
ATOM 1379 C C . GLY B 1 49 ? 11.93 9.469 3.791 1 77.75 49 GLY B C 1
ATOM 1380 O O . GLY B 1 49 ? 13.148 9.656 3.818 1 77.75 49 GLY B O 1
ATOM 1381 N N . SER B 1 50 ? 11.492 8.266 3.91 1 83.56 50 SER B N 1
ATOM 1382 C CA . SER B 1 50 ? 12.312 7.059 3.967 1 83.56 50 SER B CA 1
ATOM 1383 C C . SER B 1 50 ? 12.898 6.723 2.6 1 83.56 50 SER B C 1
ATOM 1385 O O . SER B 1 50 ? 12.242 6.918 1.574 1 83.56 50 SER B O 1
ATOM 1387 N N . ASN B 1 51 ? 14.094 6.074 2.699 1 86 51 ASN B N 1
ATOM 1388 C CA . ASN B 1 51 ? 14.695 5.566 1.472 1 86 51 ASN B CA 1
ATOM 1389 C C . ASN B 1 51 ? 14.016 4.285 1 1 86 51 ASN B C 1
ATOM 1391 O O . ASN B 1 51 ? 14.203 3.865 -0.144 1 86 51 ASN B O 1
ATOM 1395 N N . HIS B 1 52 ? 13.25 3.672 1.903 1 89.56 52 HIS B N 1
ATOM 1396 C CA . HIS B 1 52 ? 12.586 2.414 1.584 1 89.56 52 HIS B CA 1
ATOM 1397 C C . HIS B 1 52 ? 11.125 2.434 2.037 1 89.56 52 HIS B C 1
ATOM 1399 O O . HIS B 1 52 ? 10.711 1.593 2.838 1 89.56 52 HIS B O 1
ATOM 1405 N N . PRO B 1 53 ? 10.375 3.314 1.447 1 91.12 53 PRO B N 1
ATOM 1406 C CA . PRO B 1 53 ? 8.992 3.457 1.899 1 91.12 53 PRO B CA 1
ATOM 1407 C C . PRO B 1 53 ? 8.188 2.168 1.753 1 91.12 53 PRO B C 1
ATOM 1409 O O . PRO B 1 53 ? 7.27 1.914 2.539 1 91.12 53 PRO B O 1
ATOM 1412 N N . HIS B 1 54 ? 8.609 1.369 0.812 1 92.69 54 HIS B N 1
ATOM 1413 C CA . HIS B 1 54 ? 7.898 0.114 0.595 1 92.69 54 HIS B CA 1
ATOM 1414 C C . HIS B 1 54 ? 8.102 -0.844 1.765 1 92.69 54 HIS B C 1
ATOM 1416 O O . HIS B 1 54 ? 7.176 -1.561 2.152 1 92.69 54 HIS B O 1
ATOM 1422 N N . LEU B 1 55 ? 9.242 -0.825 2.428 1 93 55 LEU B N 1
ATOM 1423 C CA . LEU B 1 55 ? 9.484 -1.688 3.58 1 93 55 LEU B CA 1
ATOM 1424 C C . LEU B 1 55 ? 8.789 -1.137 4.824 1 93 55 LEU B C 1
ATOM 1426 O O . LEU B 1 55 ? 8.266 -1.899 5.637 1 93 55 LEU B O 1
ATOM 1430 N N . VAL B 1 56 ? 8.742 0.131 4.934 1 91.06 56 VAL B N 1
ATOM 1431 C CA . VAL B 1 56 ? 8.055 0.78 6.043 1 91.06 56 VAL B CA 1
ATOM 1432 C C . VAL B 1 56 ? 6.566 0.445 5.992 1 91.06 56 VAL B C 1
ATOM 1434 O O . VAL B 1 56 ? 5.992 -0.007 6.988 1 91.06 56 VAL B O 1
ATOM 1437 N N . LEU B 1 57 ? 6.047 0.629 4.863 1 94.56 57 LEU B N 1
ATOM 1438 C CA . LEU B 1 57 ? 4.621 0.356 4.711 1 94.56 57 LEU B CA 1
ATOM 1439 C C . LEU B 1 57 ? 4.324 -1.122 4.941 1 94.56 57 LEU B C 1
ATOM 1441 O O . LEU B 1 57 ? 3.355 -1.467 5.621 1 94.56 57 LEU B O 1
ATOM 1445 N N . ALA B 1 58 ? 5.109 -1.97 4.375 1 95.38 58 ALA B N 1
ATOM 1446 C CA . ALA B 1 58 ? 4.91 -3.402 4.566 1 95.38 58 ALA B CA 1
ATOM 1447 C C . ALA B 1 58 ? 4.945 -3.766 6.051 1 95.38 58 ALA B C 1
ATOM 1449 O O . ALA B 1 58 ? 4.09 -4.512 6.531 1 95.38 58 ALA B O 1
ATOM 1450 N N . ASP B 1 59 ? 5.879 -3.215 6.762 1 93.56 59 ASP B N 1
ATOM 1451 C CA . ASP B 1 59 ? 6 -3.469 8.195 1 93.56 59 ASP B CA 1
ATOM 1452 C C . ASP B 1 59 ? 4.758 -2.998 8.945 1 93.56 59 ASP B C 1
ATOM 1454 O O . ASP B 1 59 ? 4.23 -3.715 9.797 1 93.56 59 ASP B O 1
ATOM 1458 N N . MET B 1 60 ? 4.25 -1.915 8.586 1 93.44 60 MET B N 1
ATOM 1459 C CA . MET B 1 60 ? 3.07 -1.36 9.234 1 93.44 60 MET B CA 1
ATOM 1460 C C . MET B 1 60 ? 1.842 -2.223 8.961 1 93.44 60 MET B C 1
ATOM 1462 O O . MET B 1 60 ? 1.054 -2.494 9.875 1 93.44 60 MET B O 1
ATOM 1466 N N . LEU B 1 61 ? 1.688 -2.641 7.773 1 94.62 61 LEU B N 1
ATOM 1467 C CA . LEU B 1 61 ? 0.537 -3.451 7.387 1 94.62 61 LEU B CA 1
ATOM 1468 C C . LEU B 1 61 ? 0.575 -4.812 8.078 1 94.62 61 LEU B C 1
ATOM 1470 O O . LEU B 1 61 ? -0.471 -5.363 8.422 1 94.62 61 LEU B O 1
ATOM 1474 N N . LEU B 1 62 ? 1.772 -5.27 8.312 1 94.31 62 LEU B N 1
ATOM 1475 C CA . LEU B 1 62 ? 1.94 -6.594 8.898 1 94.31 62 LEU B CA 1
ATOM 1476 C C . LEU B 1 62 ? 1.756 -6.551 10.406 1 94.31 62 LEU B C 1
ATOM 1478 O O . LEU B 1 62 ? 1.251 -7.508 11 1 94.31 62 LEU B O 1
ATOM 1482 N N . ASN B 1 63 ? 2.072 -5.438 10.992 1 92.56 63 ASN B N 1
ATOM 1483 C CA . ASN B 1 63 ? 2.285 -5.496 12.43 1 92.56 63 ASN B CA 1
ATOM 1484 C C . ASN B 1 63 ? 1.382 -4.512 13.172 1 92.56 63 ASN B C 1
ATOM 1486 O O . ASN B 1 63 ? 1.359 -4.488 14.398 1 92.56 63 ASN B O 1
ATOM 1490 N N . MET B 1 64 ? 0.679 -3.707 12.438 1 91.56 64 MET B N 1
ATOM 1491 C CA . MET B 1 64 ? -0.187 -2.725 13.078 1 91.56 64 MET B CA 1
ATOM 1492 C C . MET B 1 64 ? -1.633 -2.891 12.625 1 91.56 64 MET B C 1
ATOM 1494 O O . MET B 1 64 ? -1.89 -3.203 11.461 1 91.56 64 MET B O 1
ATOM 1498 N N . SER B 1 65 ? -2.488 -2.611 13.547 1 90 65 SER B N 1
ATOM 1499 C CA . SER B 1 65 ? -3.898 -2.506 13.188 1 90 65 SER B CA 1
ATOM 1500 C C . SER B 1 65 ? -4.168 -1.238 12.383 1 90 65 SER B C 1
ATOM 1502 O O . SER B 1 65 ? -3.334 -0.333 12.344 1 90 65 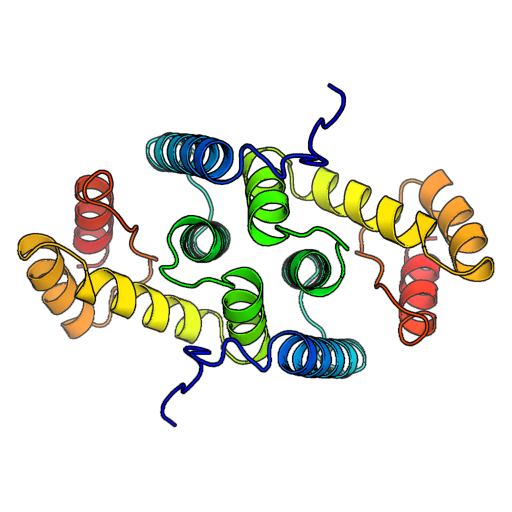SER B O 1
ATOM 1504 N N . ALA B 1 66 ? -5.375 -1.202 11.797 1 86.88 66 ALA B N 1
ATOM 1505 C CA . ALA B 1 66 ? -5.754 -0.021 11.031 1 86.88 66 ALA B CA 1
ATOM 1506 C C . ALA B 1 66 ? -5.773 1.226 11.906 1 86.88 66 ALA B C 1
ATOM 1508 O O . ALA B 1 66 ? -5.34 2.299 11.484 1 86.88 66 ALA B O 1
ATOM 1509 N N . GLU B 1 67 ? -6.215 1.057 13.133 1 85.25 67 GLU B N 1
ATOM 1510 C CA . GLU B 1 67 ? -6.305 2.166 14.078 1 85.25 67 GLU B CA 1
ATOM 1511 C C . GLU B 1 67 ? -4.918 2.682 14.453 1 85.25 67 GLU B C 1
ATOM 1513 O O . GLU B 1 67 ? -4.688 3.891 14.484 1 85.25 67 GLU B O 1
ATOM 1518 N N . GLU B 1 68 ? -4.031 1.777 14.695 1 87.94 68 GLU B N 1
ATOM 1519 C CA . GLU B 1 68 ? -2.664 2.148 15.055 1 87.94 68 GLU B CA 1
ATOM 1520 C C . GLU B 1 68 ? -1.956 2.84 13.891 1 87.94 68 GLU B C 1
ATOM 1522 O O . GLU B 1 68 ? -1.205 3.797 14.102 1 87.94 68 GLU B O 1
ATOM 1527 N N . ARG B 1 69 ? -2.207 2.373 12.734 1 87.25 69 ARG B N 1
ATOM 1528 C CA . ARG B 1 69 ? -1.593 2.975 11.555 1 87.25 69 ARG B CA 1
ATOM 1529 C C . ARG B 1 69 ? -2.057 4.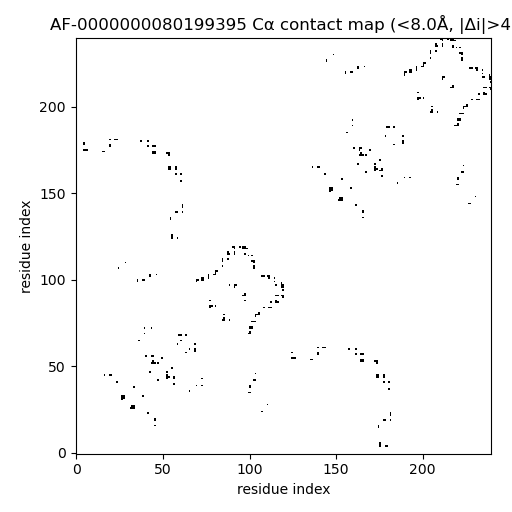414 11.367 1 87.25 69 ARG B C 1
ATOM 1531 O O . ARG B 1 69 ? -1.242 5.312 11.141 1 87.25 69 ARG B O 1
ATOM 1538 N N . LEU B 1 70 ? -3.285 4.621 11.523 1 86.25 70 LEU B N 1
ATOM 1539 C CA . LEU B 1 70 ? -3.84 5.961 11.359 1 86.25 70 LEU B CA 1
ATOM 1540 C C . LEU B 1 70 ? -3.293 6.914 12.414 1 86.25 70 LEU B C 1
ATOM 1542 O O . LEU B 1 70 ? -2.91 8.039 12.102 1 86.25 70 LEU B O 1
ATOM 1546 N N . ALA B 1 71 ? -3.268 6.422 13.609 1 84.88 71 ALA B N 1
ATOM 1547 C CA . ALA B 1 71 ? -2.73 7.238 14.695 1 84.88 71 ALA B CA 1
ATOM 1548 C C . ALA B 1 71 ? -1.273 7.605 14.438 1 84.88 71 ALA B C 1
ATOM 1550 O O . ALA B 1 71 ? -0.88 8.766 14.609 1 84.88 71 ALA B O 1
ATOM 1551 N N . THR B 1 72 ? -0.509 6.656 14.047 1 83.81 72 THR B N 1
ATOM 1552 C CA . THR B 1 72 ? 0.905 6.863 13.758 1 83.81 72 THR B CA 1
ATOM 1553 C C . THR B 1 72 ? 1.079 7.867 12.617 1 83.81 72 THR B C 1
ATOM 1555 O O . THR B 1 72 ? 1.913 8.773 12.703 1 83.81 72 THR B O 1
ATOM 1558 N N . HIS B 1 73 ? 0.363 7.703 11.641 1 84.44 73 HIS B N 1
ATOM 1559 C CA . HIS B 1 73 ? 0.403 8.609 10.5 1 84.44 73 HIS B CA 1
ATOM 1560 C C . HIS B 1 73 ? 0.029 10.031 10.914 1 84.44 73 HIS B C 1
ATOM 1562 O O . HIS B 1 73 ? 0.713 10.984 10.547 1 84.44 73 HIS B O 1
ATOM 1568 N N . ASN B 1 74 ? -1.055 10.18 11.609 1 86.94 74 ASN B N 1
ATOM 1569 C CA . ASN B 1 74 ? -1.492 11.508 12.023 1 86.94 74 ASN B CA 1
ATOM 1570 C C . ASN B 1 74 ? -0.438 12.203 12.883 1 86.94 74 ASN B C 1
ATOM 1572 O O . ASN B 1 74 ? -0.221 13.406 12.758 1 86.94 74 ASN B O 1
ATOM 1576 N N . TRP B 1 75 ? 0.175 11.398 13.594 1 83.69 75 TRP B N 1
ATOM 1577 C CA . TRP B 1 75 ? 1.254 11.945 14.414 1 83.69 75 TRP B CA 1
ATOM 1578 C C . TRP B 1 75 ? 2.4 12.445 13.539 1 83.69 75 TRP B C 1
ATOM 1580 O O . TRP B 1 75 ? 2.957 13.516 13.797 1 83.69 75 TRP B O 1
ATOM 1590 N N . TRP B 1 76 ? 2.689 11.711 12.633 1 81.19 76 TRP B N 1
ATOM 1591 C CA . TRP 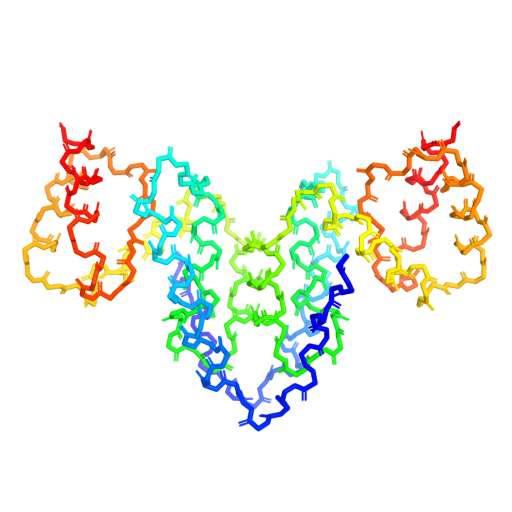B 1 76 ? 3.746 12.109 11.711 1 81.19 76 TRP B CA 1
ATOM 1592 C C . TRP B 1 76 ? 3.381 13.398 10.984 1 81.19 76 TRP B C 1
ATOM 1594 O O . TRP B 1 76 ? 4.211 14.297 10.844 1 81.19 76 TRP B O 1
ATOM 1604 N N . VAL B 1 77 ? 2.191 13.508 10.547 1 83.88 77 VAL B N 1
ATOM 1605 C CA . VAL B 1 77 ? 1.746 14.711 9.844 1 83.88 77 VAL B CA 1
ATOM 1606 C C . VAL B 1 77 ? 1.782 15.906 10.797 1 83.88 77 VAL B C 1
ATOM 1608 O O . VAL B 1 77 ? 2.242 16.984 10.43 1 83.88 77 VAL B O 1
ATOM 1611 N N . TYR B 1 78 ? 1.341 15.664 11.961 1 81.62 78 TYR B N 1
ATOM 1612 C CA . TYR B 1 78 ? 1.364 16.688 13 1 81.62 78 TYR B CA 1
ATOM 1613 C C . TYR B 1 78 ? 2.768 17.25 13.18 1 81.62 78 TYR B C 1
ATOM 1615 O O . TYR B 1 78 ? 2.949 18.469 13.227 1 81.62 78 TYR B O 1
ATOM 1623 N N . GLN B 1 79 ? 3.676 16.375 13.172 1 82.06 79 GLN B N 1
ATOM 1624 C CA . GLN B 1 79 ? 5.055 16.781 13.422 1 82.06 79 GLN B CA 1
ATOM 1625 C C . GLN B 1 79 ? 5.594 17.641 12.289 1 82.06 79 GLN B C 1
ATOM 1627 O O . GLN B 1 79 ? 6.48 18.469 12.5 1 82.06 79 GLN B O 1
ATOM 1632 N N . ASN B 1 80 ? 4.973 17.531 11.133 1 77.88 80 ASN B N 1
ATOM 1633 C CA . ASN B 1 80 ? 5.488 18.203 9.945 1 77.88 80 ASN B CA 1
ATOM 1634 C C . ASN B 1 80 ? 4.535 19.297 9.469 1 77.88 80 ASN B C 1
ATOM 1636 O O . ASN B 1 80 ? 4.77 19.906 8.43 1 77.88 80 ASN B O 1
ATOM 1640 N N . ALA B 1 81 ? 3.504 19.484 10.203 1 81.81 81 ALA B N 1
ATOM 1641 C CA . ALA B 1 81 ? 2.484 20.453 9.812 1 81.81 81 ALA B CA 1
ATOM 1642 C C . ALA B 1 81 ? 2.832 21.844 10.32 1 81.81 81 ALA B C 1
ATOM 1644 O O . ALA B 1 81 ? 3.732 22 11.148 1 81.81 81 ALA B O 1
ATOM 1645 N N . ASN B 1 82 ? 2.094 22.766 9.734 1 83.62 82 ASN B N 1
ATOM 1646 C CA . ASN B 1 82 ? 2.24 24.125 10.242 1 83.62 82 ASN B CA 1
ATOM 1647 C C . ASN B 1 82 ? 1.604 24.281 11.625 1 83.62 82 ASN B C 1
ATOM 1649 O O . ASN B 1 82 ? 0.887 23.391 12.086 1 83.62 82 ASN B O 1
ATOM 1653 N N . GLU B 1 83 ? 1.814 25.391 12.203 1 85.06 83 GLU B N 1
ATOM 1654 C CA . GLU B 1 83 ? 1.415 25.641 13.586 1 85.06 83 GLU B CA 1
ATOM 1655 C C . GLU B 1 83 ? -0.103 25.594 13.742 1 85.06 83 GLU B C 1
ATOM 1657 O O . GLU B 1 83 ? -0.616 25.094 14.742 1 85.06 83 GLU B O 1
ATOM 1662 N N . LEU B 1 84 ? -0.756 26.047 12.828 1 82.12 84 LEU B N 1
ATOM 1663 C CA . LEU B 1 84 ? -2.213 26.062 12.906 1 82.12 84 LEU B CA 1
ATOM 1664 C C . LEU B 1 84 ? -2.783 24.656 12.969 1 82.12 84 LEU B C 1
ATOM 1666 O O . LEU B 1 84 ? -3.656 24.375 13.797 1 82.12 84 LEU B O 1
ATOM 1670 N N . ILE B 1 85 ? -2.307 23.781 12.172 1 83.44 85 ILE B N 1
ATOM 1671 C CA . ILE B 1 85 ? -2.729 22.375 12.164 1 83.44 85 ILE B CA 1
ATOM 1672 C C . ILE B 1 85 ? -2.324 21.703 13.469 1 83.44 85 ILE B C 1
ATOM 1674 O O . ILE B 1 85 ? -3.102 20.938 14.047 1 83.44 85 ILE B O 1
ATOM 1678 N N . GLN B 1 86 ? -1.189 22.047 13.93 1 85.38 86 GLN B N 1
ATOM 1679 C CA . GLN B 1 86 ? -0.715 21.453 15.18 1 85.38 86 GLN B CA 1
ATOM 1680 C C . GLN B 1 86 ? -1.626 21.828 16.344 1 85.38 86 GLN B C 1
ATOM 1682 O O . GLN B 1 86 ? -2.02 20.953 17.125 1 85.38 86 GLN B O 1
ATOM 1687 N N . VAL B 1 87 ? -2.016 23.031 16.453 1 82.12 87 VAL B N 1
ATOM 1688 C CA . V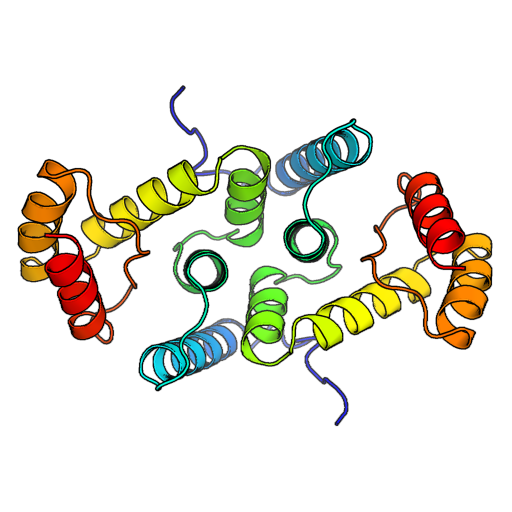AL B 1 87 ? -2.879 23.516 17.531 1 82.12 87 VAL B CA 1
ATOM 1689 C C . VAL B 1 87 ? -4.25 22.844 17.422 1 82.12 87 VAL B C 1
ATOM 1691 O O . VAL B 1 87 ? -4.766 22.297 18.406 1 82.12 87 VAL B O 1
ATOM 1694 N N . SER B 1 88 ? -4.789 22.859 16.234 1 80.75 88 SER B N 1
ATOM 1695 C CA . SER B 1 88 ? -6.109 22.281 16.016 1 80.75 88 SER B CA 1
ATOM 1696 C C . SER B 1 88 ? -6.109 20.781 16.312 1 80.75 88 SER B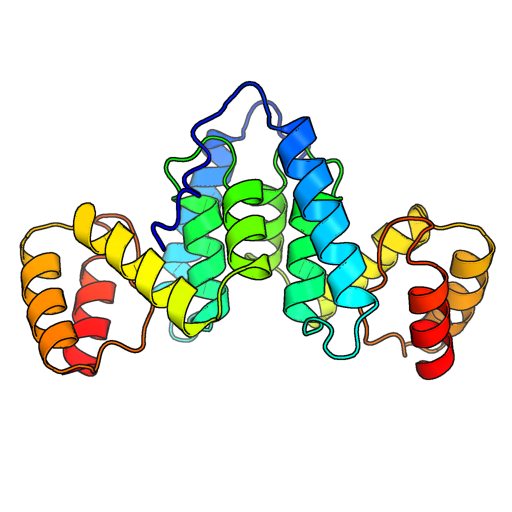 C 1
ATOM 1698 O O . SER B 1 88 ? -7.047 20.266 16.922 1 80.75 88 SER B O 1
ATOM 1700 N N . MET B 1 89 ? -5.039 20.156 15.859 1 82.88 89 MET B N 1
ATOM 1701 C CA . MET B 1 89 ? -4.922 18.719 16.078 1 82.88 89 MET B CA 1
ATOM 1702 C C . MET B 1 89 ? -4.793 18.391 17.562 1 82.88 89 MET B C 1
ATOM 1704 O O . MET B 1 89 ? -5.355 17.406 18.047 1 82.88 89 MET B O 1
ATOM 1708 N N . SER B 1 90 ? -4.07 19.188 18.234 1 80.5 90 SER B N 1
ATOM 1709 C CA . SER B 1 90 ? -3.895 18.969 19.656 1 80.5 90 SER B CA 1
ATOM 1710 C C . SER B 1 90 ? -5.234 18.984 20.391 1 80.5 90 SER B C 1
ATOM 1712 O O . SER B 1 90 ? -5.477 18.156 21.266 1 80.5 90 SER B O 1
ATOM 1714 N N . ILE B 1 91 ? -6.059 19.812 19.969 1 78 91 ILE B N 1
ATOM 1715 C CA . ILE B 1 91 ? -7.391 19.891 20.547 1 78 91 ILE B CA 1
ATOM 1716 C C . ILE B 1 91 ? -8.188 18.641 20.188 1 78 91 ILE B C 1
ATOM 1718 O O . ILE B 1 91 ? -8.836 18.031 21.047 1 78 91 ILE B O 1
ATOM 1722 N N . ALA B 1 92 ? -8.07 18.234 18.906 1 77.44 92 ALA B N 1
ATOM 1723 C CA . ALA B 1 92 ? -8.805 17.062 18.422 1 77.44 92 ALA B CA 1
ATOM 1724 C C . ALA B 1 92 ? -8.289 15.781 19.078 1 77.44 92 ALA B C 1
ATOM 1726 O O . ALA B 1 92 ? -9.07 14.891 19.406 1 77.44 92 ALA B O 1
ATOM 1727 N N . ILE B 1 93 ? -7.012 15.625 19.234 1 72.56 93 ILE B N 1
ATOM 1728 C CA . ILE B 1 93 ? -6.387 14.477 19.875 1 72.56 93 ILE B CA 1
ATOM 1729 C C . ILE B 1 93 ? -6.809 14.398 21.328 1 72.56 93 ILE B C 1
ATOM 1731 O O . ILE B 1 93 ? -7.148 13.32 21.828 1 72.56 93 ILE B O 1
ATOM 1735 N N . ALA B 1 94 ? -6.793 15.43 21.984 1 69.88 94 ALA B N 1
ATOM 1736 C CA . ALA B 1 94 ? -7.215 15.469 23.375 1 69.88 94 ALA B CA 1
ATOM 1737 C C . ALA B 1 94 ? -8.625 14.914 23.547 1 69.88 94 ALA B C 1
ATOM 1739 O O . ALA B 1 94 ? -8.953 14.328 24.578 1 69.88 94 ALA B O 1
ATOM 1740 N N . SER B 1 95 ? -9.211 15.016 22.469 1 68.56 95 SER B N 1
ATOM 1741 C CA . SER B 1 95 ? -10.586 14.523 22.516 1 68.56 95 SER B CA 1
ATOM 1742 C C . SER B 1 95 ? -10.664 13.07 22.062 1 68.56 95 SER B C 1
ATOM 1744 O O . SER B 1 95 ? -11.742 12.469 22.078 1 68.56 95 SER B O 1
ATOM 1746 N N . GLY B 1 96 ? -9.57 12.484 21.547 1 68.62 96 GLY B N 1
ATOM 1747 C CA . GLY B 1 96 ? -9.492 11.094 21.109 1 68.62 96 GLY B CA 1
ATOM 1748 C C . GLY B 1 96 ? -10.32 10.82 19.875 1 68.62 96 GLY B C 1
ATOM 1749 O O . GLY B 1 96 ? -10.75 9.688 19.641 1 68.62 96 GLY B O 1
ATOM 1750 N N . LYS B 1 97 ? -10.547 11.938 19.047 1 69.69 97 LYS B N 1
ATOM 1751 C CA . LYS B 1 97 ? -11.633 11.758 18.094 1 69.69 97 LYS B CA 1
ATOM 1752 C C . LYS B 1 97 ? -11.117 11.836 16.656 1 69.69 97 LYS B C 1
ATOM 1754 O O . LYS B 1 97 ? -11.875 11.641 15.703 1 69.69 97 LYS B O 1
ATOM 1759 N N . LEU B 1 98 ? -9.812 11.984 16.375 1 79.75 98 LEU B N 1
ATOM 1760 C CA . LEU B 1 98 ? -9.445 12.125 14.961 1 79.75 98 LEU B CA 1
ATOM 1761 C C . LEU B 1 98 ? -9.352 10.758 14.289 1 79.75 98 LEU B C 1
ATOM 1763 O O . LEU B 1 98 ? -8.375 10.039 14.484 1 79.75 98 LEU B O 1
ATOM 1767 N N . ALA B 1 99 ? -10.453 10.422 13.461 1 77.38 99 ALA B N 1
ATOM 1768 C CA . ALA B 1 99 ? -10.555 9.109 12.836 1 77.38 99 ALA B CA 1
ATOM 1769 C C . ALA B 1 99 ? -10.148 9.156 11.367 1 77.38 99 ALA B C 1
ATOM 1771 O O . ALA B 1 99 ? -10.273 8.164 10.648 1 77.38 99 ALA B O 1
ATOM 1772 N N . PHE B 1 100 ? -9.523 10.312 10.914 1 81.12 100 PHE B N 1
ATOM 1773 C CA . PHE B 1 100 ? -9.148 10.469 9.516 1 81.12 100 PHE B CA 1
ATOM 1774 C C . PHE B 1 100 ? -7.652 10.742 9.383 1 81.12 100 PHE B C 1
ATOM 1776 O O . PHE B 1 100 ? -7.066 11.43 10.219 1 81.12 100 PHE B O 1
ATOM 1783 N N . PRO B 1 101 ? -7.125 10.125 8.32 1 87 101 PRO B N 1
ATOM 1784 C CA . PRO B 1 101 ? -5.73 10.508 8.102 1 87 101 PRO B CA 1
ATOM 1785 C C . PRO B 1 101 ? -5.574 11.977 7.711 1 87 101 PRO B C 1
ATOM 1787 O O . PRO B 1 101 ? -6.324 12.477 6.867 1 87 101 PRO B O 1
ATOM 1790 N N . LEU B 1 102 ? -4.609 12.602 8.375 1 89.12 102 LEU B N 1
ATOM 1791 C CA . LEU B 1 102 ? -4.18 13.922 7.934 1 89.12 102 LEU B CA 1
ATOM 1792 C C . LEU B 1 102 ? -3.26 13.82 6.723 1 89.12 102 LEU B C 1
ATOM 1794 O O . LEU B 1 102 ? -2.648 12.773 6.492 1 89.12 102 LEU B O 1
ATOM 1798 N N . PHE B 1 103 ? -3.252 14.93 5.973 1 86.88 103 PHE B N 1
ATOM 1799 C CA . PHE B 1 103 ? -2.535 14.891 4.703 1 86.88 103 PHE B CA 1
ATOM 1800 C C . PHE B 1 103 ? -1.291 15.766 4.758 1 86.88 103 PHE B C 1
ATOM 1802 O O . PHE B 1 103 ? -1.313 16.844 5.352 1 86.88 103 PHE B O 1
ATOM 1809 N N . PRO B 1 104 ? -0.229 15.211 4.129 1 81.19 104 PRO B N 1
ATOM 1810 C CA . PRO B 1 104 ? 1.003 16 4.137 1 81.19 104 PRO B CA 1
ATOM 1811 C C . PRO B 1 104 ? 0.977 17.156 3.125 1 81.19 104 PRO B C 1
ATOM 1813 O O . PRO B 1 104 ? 0.376 17.016 2.055 1 81.19 104 PRO B O 1
ATOM 1816 N N . GLY B 1 105 ? 1.764 18.219 3.443 1 81.94 105 GLY B N 1
ATOM 1817 C CA . GLY B 1 105 ? 1.963 19.344 2.531 1 81.94 105 GLY B CA 1
ATOM 1818 C C . GLY B 1 105 ? 1.023 20.5 2.795 1 81.94 105 GLY B C 1
ATOM 1819 O O . GLY B 1 105 ? -0.145 20.297 3.135 1 81.94 105 GLY B O 1
ATOM 1820 N N . LYS B 1 106 ? 1.517 21.672 2.488 1 84.81 106 LYS B N 1
ATOM 1821 C CA . LYS B 1 106 ? 0.776 22.891 2.766 1 84.81 106 LYS B CA 1
ATOM 1822 C C . LYS B 1 106 ? -0.485 22.984 1.911 1 84.81 106 LYS B C 1
ATOM 1824 O O . LYS B 1 106 ? -1.483 23.578 2.326 1 84.81 106 LYS B O 1
ATOM 1829 N N . GLN B 1 107 ? -0.43 22.312 0.842 1 85.81 107 GLN B N 1
ATOM 1830 C CA . GLN B 1 107 ? -1.56 22.375 -0.079 1 85.81 107 GLN B CA 1
ATOM 1831 C C . GLN B 1 107 ? -2.762 21.625 0.474 1 85.81 107 GLN B C 1
ATOM 1833 O O . GLN B 1 107 ? -3.885 21.781 -0.006 1 85.81 107 GLN B O 1
ATOM 1838 N N . MET B 1 108 ? -2.545 20.797 1.528 1 87.38 108 MET B N 1
ATOM 1839 C CA . MET B 1 108 ? -3.623 19.984 2.08 1 87.38 108 MET B CA 1
ATOM 1840 C C . MET B 1 108 ? -4.074 20.516 3.434 1 87.38 108 MET B C 1
ATOM 1842 O O . MET B 1 108 ? -4.871 19.891 4.125 1 87.38 108 MET B O 1
ATOM 1846 N N . ASP B 1 109 ? -3.678 21.75 3.785 1 86.88 109 ASP B N 1
ATOM 1847 C CA . ASP B 1 109 ? -3.984 22.328 5.086 1 86.88 109 ASP B CA 1
ATOM 1848 C C . ASP B 1 109 ? -5.488 22.547 5.25 1 86.88 109 ASP B C 1
ATOM 1850 O O . ASP B 1 109 ? -6.035 22.328 6.332 1 86.88 109 ASP B O 1
ATOM 1854 N N . THR B 1 110 ? -6.047 22.984 4.215 1 84.81 110 THR B N 1
ATOM 1855 C CA . THR B 1 110 ? -7.488 23.203 4.285 1 84.81 110 THR B CA 1
ATOM 1856 C C . THR B 1 110 ? -8.234 21.906 4.543 1 84.81 110 THR B C 1
ATOM 1858 O O . THR B 1 110 ? -9.125 21.859 5.391 1 84.81 110 THR B O 1
ATOM 1861 N N . GLN B 1 111 ? -7.844 20.922 3.879 1 85.56 111 GLN B N 1
ATOM 1862 C CA . GLN B 1 111 ? -8.453 19.609 4.078 1 85.56 111 GLN B CA 1
ATOM 1863 C C . GLN B 1 111 ? -8.219 19.094 5.496 1 85.56 111 GLN B C 1
ATOM 1865 O O . GLN B 1 111 ? -9.125 18.562 6.125 1 85.56 111 GLN B O 1
ATOM 1870 N N . ASN B 1 112 ? -7.047 19.234 6 1 89.81 112 ASN B N 1
ATOM 1871 C CA . ASN B 1 112 ? -6.727 18.828 7.363 1 89.81 112 ASN B CA 1
ATOM 1872 C C . ASN B 1 112 ? -7.582 19.562 8.383 1 89.81 112 ASN B C 1
ATOM 1874 O O . ASN B 1 112 ? -8.109 18.953 9.32 1 89.81 112 ASN B O 1
ATOM 1878 N N . ARG B 1 113 ? -7.746 20.812 8.156 1 86.69 113 ARG B N 1
ATOM 1879 C CA . ARG B 1 113 ? -8.555 21.609 9.07 1 86.69 113 ARG B CA 1
ATOM 1880 C C . ARG B 1 113 ? -10 21.125 9.094 1 86.69 113 ARG B C 1
ATOM 1882 O O . ARG B 1 113 ? -10.602 21 10.164 1 86.69 113 ARG B O 1
ATOM 1889 N N . CYS B 1 114 ? -10.5 20.859 7.941 1 86.31 114 CYS B N 1
ATOM 1890 C CA . CYS B 1 114 ? -11.859 20.328 7.863 1 86.31 114 CYS B CA 1
ATOM 1891 C C . CYS B 1 114 ? -11.992 19.031 8.633 1 86.31 114 CYS B C 1
ATOM 1893 O O . CYS B 1 114 ? -12.945 18.844 9.383 1 86.31 114 CYS B O 1
ATOM 1895 N N . LEU B 1 115 ? -11.047 18.156 8.461 1 85.19 115 LEU B N 1
ATOM 1896 C CA . LEU B 1 115 ? -11.062 16.859 9.141 1 85.19 115 LEU B CA 1
ATOM 1897 C C . LEU B 1 115 ? -11.008 17.031 10.656 1 85.19 115 LEU B C 1
ATOM 1899 O O . LEU B 1 115 ? -11.711 16.344 11.391 1 85.19 115 LEU B O 1
ATOM 1903 N N . ILE B 1 116 ? -10.188 17.953 11.07 1 87.62 116 ILE B N 1
ATOM 1904 C CA . ILE B 1 116 ? -9.992 18.203 12.5 1 87.62 116 ILE B CA 1
ATOM 1905 C C . ILE B 1 116 ? -11.258 18.812 13.094 1 87.62 116 ILE B C 1
ATOM 1907 O O . ILE B 1 116 ? -11.688 18.438 14.18 1 87.62 116 ILE B O 1
ATOM 1911 N N . GLU B 1 117 ? -11.805 19.719 12.391 1 84.94 117 GLU B N 1
ATOM 1912 C CA . GLU B 1 117 ? -13.039 20.359 12.852 1 84.94 117 GLU B CA 1
ATOM 1913 C C . GLU B 1 117 ? -14.18 19.359 12.953 1 84.94 117 GLU B C 1
ATOM 1915 O O . GLU B 1 117 ? -14.969 19.391 13.898 1 84.94 117 GLU B O 1
ATOM 1920 N N . ASP B 1 118 ? -14.234 18.469 12.016 1 84.5 118 ASP B N 1
ATOM 1921 C CA . ASP B 1 118 ? -15.266 17.438 12.016 1 84.5 118 ASP B CA 1
ATOM 1922 C C . ASP B 1 118 ? -15.086 16.469 13.188 1 84.5 118 ASP B C 1
ATOM 1924 O O . ASP B 1 118 ? -16.047 15.859 13.641 1 84.5 118 ASP B O 1
ATOM 1928 N N . ALA B 1 119 ? -13.898 16.297 13.602 1 80.25 119 ALA B N 1
ATOM 1929 C CA . ALA B 1 119 ? -13.578 15.359 14.672 1 80.25 119 ALA B CA 1
ATOM 1930 C C . ALA B 1 119 ? -13.797 15.992 16.047 1 80.25 119 ALA B C 1
ATOM 1932 O O . ALA B 1 119 ? -13.664 15.328 17.062 1 80.25 119 ALA B O 1
ATOM 1933 N N . MET B 1 120 ? -13.984 17.25 16.109 1 77.25 120 MET B N 1
ATOM 1934 C CA . MET B 1 120 ? -14.25 17.969 17.359 1 77.25 120 MET B CA 1
ATOM 1935 C C . MET B 1 120 ? -15.734 17.938 17.703 1 77.25 120 MET B C 1
ATOM 1937 O O . MET B 1 120 ? -16.109 17.828 18.875 1 77.25 120 MET B O 1
#